Protein AF-A0A955KH99-F1 (afdb_monomer_lite)

Structure (mmCIF, N/CA/C/O backbone):
data_AF-A0A955KH99-F1
#
_entry.id   AF-A0A955KH99-F1
#
loop_
_atom_site.group_PDB
_atom_site.id
_atom_site.type_symbol
_atom_site.label_atom_id
_atom_site.label_alt_id
_atom_site.label_comp_id
_atom_site.label_asym_id
_atom_site.label_entity_id
_atom_site.label_seq_id
_atom_site.pdbx_PDB_ins_code
_atom_site.Cartn_x
_atom_site.Cartn_y
_atom_site.Cartn_z
_atom_site.occupancy
_atom_site.B_iso_or_equiv
_atom_site.auth_seq_id
_atom_site.auth_comp_id
_atom_site.auth_asym_id
_atom_site.auth_atom_id
_atom_site.pdbx_PDB_model_num
ATOM 1 N N . MET A 1 1 ? -14.956 -34.301 16.956 1.00 43.28 1 MET A N 1
ATOM 2 C CA . MET A 1 1 ? -14.054 -35.465 17.123 1.00 43.28 1 MET A CA 1
ATOM 3 C C . MET A 1 1 ? -13.227 -35.672 15.860 1.00 43.28 1 MET A C 1
ATOM 5 O O . MET A 1 1 ? -13.682 -36.393 14.989 1.00 43.28 1 MET A O 1
ATOM 9 N N . LYS A 1 2 ? -12.057 -35.031 15.747 1.00 36.38 2 LYS A N 1
ATOM 10 C CA . LYS A 1 2 ? -10.914 -35.444 14.906 1.00 36.38 2 LYS A CA 1
ATOM 11 C C . LYS A 1 2 ? -9.674 -34.714 15.443 1.00 36.38 2 LYS A C 1
ATOM 13 O O . LYS A 1 2 ? -9.394 -33.590 15.060 1.00 36.38 2 LYS A O 1
ATOM 18 N N . SER A 1 3 ? -9.003 -35.348 16.395 1.00 45.34 3 SER A N 1
ATOM 19 C CA . SER A 1 3 ? -7.666 -35.015 16.892 1.00 45.34 3 SER A CA 1
ATOM 20 C C . SER A 1 3 ? -6.993 -36.355 17.147 1.00 45.34 3 SER A C 1
ATOM 22 O O . SER A 1 3 ? -7.587 -37.143 17.878 1.00 45.34 3 SER A O 1
ATOM 24 N N . LEU A 1 4 ? -5.863 -36.633 16.480 1.00 42.53 4 LEU A N 1
ATOM 25 C CA . LEU A 1 4 ? -4.750 -37.442 17.018 1.00 42.53 4 LEU A CA 1
ATOM 26 C C . LEU A 1 4 ? -3.599 -37.721 16.028 1.00 42.53 4 LEU A C 1
ATOM 28 O O . LEU A 1 4 ? -2.675 -38.438 16.393 1.00 42.53 4 LEU A O 1
ATOM 32 N N . THR A 1 5 ? -3.602 -37.218 14.790 1.00 46.72 5 THR A N 1
ATOM 33 C CA . THR A 1 5 ? -2.607 -37.699 13.804 1.00 46.72 5 THR A CA 1
ATOM 34 C C . THR A 1 5 ? -1.297 -36.905 13.755 1.00 46.72 5 THR A C 1
ATOM 36 O O . THR A 1 5 ? -0.306 -37.418 13.248 1.00 46.72 5 THR A O 1
ATOM 39 N N . THR A 1 6 ? -1.229 -35.694 14.314 1.00 42.81 6 THR A N 1
ATOM 40 C CA . THR A 1 6 ? -0.023 -34.845 14.180 1.00 42.81 6 THR A CA 1
ATOM 41 C C . THR A 1 6 ? 0.983 -35.013 15.327 1.00 42.81 6 THR A C 1
ATOM 43 O O . THR A 1 6 ? 2.145 -34.654 15.180 1.00 42.81 6 THR A O 1
ATOM 46 N N . PHE A 1 7 ? 0.597 -35.633 16.447 1.00 38.59 7 PHE A N 1
ATOM 47 C CA . PHE A 1 7 ? 1.485 -35.779 17.613 1.00 38.59 7 PHE A CA 1
ATOM 48 C C . PHE A 1 7 ? 2.475 -36.957 17.509 1.00 38.59 7 PHE A C 1
ATOM 50 O O . PHE A 1 7 ? 3.424 -37.049 18.279 1.00 38.59 7 PHE A O 1
ATOM 57 N N . VAL A 1 8 ? 2.294 -37.850 16.530 1.00 43.28 8 VAL A N 1
ATOM 58 C CA . VAL A 1 8 ? 3.128 -39.057 16.376 1.00 43.28 8 VAL A CA 1
ATOM 59 C C . VAL A 1 8 ? 4.429 -38.778 15.607 1.00 43.28 8 VAL A C 1
ATOM 61 O O . VAL A 1 8 ? 5.397 -39.521 15.752 1.00 43.28 8 VAL A O 1
ATOM 64 N N . LEU A 1 9 ? 4.518 -37.679 14.847 1.00 36.53 9 LEU A N 1
ATOM 65 C CA . LEU A 1 9 ? 5.709 -37.407 14.032 1.00 36.53 9 LEU A CA 1
ATOM 66 C C . LEU A 1 9 ? 6.896 -36.828 14.822 1.00 36.53 9 LEU A C 1
ATOM 68 O O . LEU A 1 9 ? 8.029 -36.936 14.367 1.00 36.53 9 LEU A O 1
ATOM 72 N N . PHE A 1 10 ? 6.666 -36.267 16.015 1.00 38.38 10 PHE A N 1
ATOM 73 C CA . PHE A 1 10 ? 7.747 -35.717 16.847 1.00 38.38 10 PHE A CA 1
ATOM 74 C C . PHE A 1 10 ? 8.462 -36.780 17.696 1.00 38.38 10 PHE A C 1
ATOM 76 O O . PHE A 1 10 ? 9.614 -36.596 18.076 1.00 38.38 10 PHE A O 1
ATOM 83 N N . ILE A 1 11 ? 7.820 -37.927 17.940 1.00 43.06 11 ILE A N 1
ATOM 84 C CA . ILE A 1 11 ? 8.414 -39.034 18.708 1.00 43.06 11 ILE A CA 1
ATOM 85 C C . ILE A 1 11 ? 9.374 -39.863 17.836 1.00 43.06 11 ILE A C 1
ATOM 87 O O . ILE A 1 11 ? 10.322 -40.457 18.345 1.00 43.06 11 ILE A O 1
ATOM 91 N N . TYR A 1 12 ? 9.203 -39.856 16.510 1.00 37.28 12 TYR A N 1
ATOM 92 C CA . TYR A 1 12 ? 10.027 -40.678 15.618 1.00 37.28 12 TYR A CA 1
ATOM 93 C C . TYR A 1 12 ? 11.436 -40.119 15.360 1.00 37.28 12 TYR A C 1
ATOM 95 O O . TYR A 1 12 ? 12.324 -40.883 14.988 1.00 37.28 12 TYR A O 1
ATOM 103 N N . LEU A 1 13 ? 11.682 -38.824 15.597 1.00 36.56 13 LEU A N 1
ATOM 104 C CA . LEU A 1 13 ? 13.017 -38.235 15.414 1.00 36.56 13 LEU A CA 1
ATOM 105 C C . LEU A 1 13 ? 13.968 -38.450 16.605 1.00 36.56 13 LEU A C 1
ATOM 107 O O . LEU A 1 13 ? 15.163 -38.207 16.471 1.00 36.56 13 LEU A O 1
ATOM 111 N N . LEU A 1 14 ? 13.472 -38.947 17.744 1.00 40.53 14 LEU A N 1
ATOM 112 C CA . LEU A 1 14 ? 14.301 -39.289 18.910 1.00 40.53 14 LEU A CA 1
ATOM 113 C C . LEU A 1 14 ? 14.740 -40.764 18.931 1.00 40.53 14 LEU A C 1
ATOM 115 O O . LEU A 1 14 ? 15.568 -41.149 19.751 1.00 40.53 14 LEU A O 1
ATOM 119 N N . ALA A 1 15 ? 14.235 -41.595 18.015 1.00 44.25 15 ALA A N 1
ATOM 120 C CA . ALA A 1 15 ? 14.460 -43.043 18.024 1.00 44.25 15 ALA A CA 1
ATOM 121 C C . ALA A 1 15 ? 15.765 -43.509 17.339 1.00 44.25 15 ALA A C 1
ATOM 123 O O . ALA A 1 15 ? 15.954 -44.710 17.161 1.00 44.25 15 ALA A O 1
ATOM 124 N N . GLN A 1 16 ? 16.665 -42.599 16.947 1.00 44.38 16 GLN A N 1
ATOM 125 C CA . GLN A 1 16 ? 17.970 -42.958 16.360 1.00 44.38 16 GLN A CA 1
ATOM 126 C C . GLN A 1 16 ? 19.178 -42.417 17.133 1.00 44.38 16 GLN A C 1
ATOM 128 O O . GLN A 1 16 ? 20.279 -42.339 16.591 1.00 44.38 16 GLN A O 1
ATOM 133 N N . VAL A 1 17 ? 19.006 -42.081 18.412 1.00 48.72 17 VAL A N 1
ATOM 134 C CA . VAL A 1 17 ? 20.159 -41.865 19.291 1.00 48.72 17 VAL A CA 1
ATOM 135 C C . VAL A 1 17 ? 20.653 -43.248 19.738 1.00 48.72 17 VAL A C 1
ATOM 137 O O . VAL A 1 17 ? 19.866 -43.998 20.321 1.00 48.72 17 VAL A O 1
ATOM 140 N N . PRO A 1 18 ? 21.903 -43.647 19.435 1.00 48.06 18 PRO A N 1
ATOM 141 C CA . PRO A 1 18 ? 22.449 -44.897 19.953 1.00 48.06 18 PRO A CA 1
ATOM 142 C C . PRO A 1 18 ? 22.412 -44.875 21.489 1.00 48.06 18 PRO A C 1
ATOM 144 O O . PRO A 1 18 ? 22.498 -43.794 22.078 1.00 48.06 18 PRO A O 1
ATOM 147 N N . PRO A 1 19 ? 22.284 -46.036 22.154 1.00 45.69 19 PRO A N 1
ATOM 148 C CA . PRO A 1 19 ? 22.317 -46.091 23.608 1.00 45.69 19 PRO A CA 1
ATOM 149 C C . PRO A 1 19 ? 23.644 -45.498 24.088 1.00 45.69 19 PRO A C 1
ATOM 151 O O . PRO A 1 19 ? 24.715 -46.022 23.790 1.00 45.69 19 PRO A O 1
ATOM 154 N N . VAL A 1 20 ? 23.562 -44.370 24.788 1.00 49.41 20 VAL A N 1
ATOM 155 C CA . VAL A 1 20 ? 24.693 -43.803 25.516 1.00 49.41 20 VAL A CA 1
ATOM 156 C C . VAL A 1 20 ? 24.963 -44.764 26.669 1.00 49.41 20 VAL A C 1
ATOM 158 O O . VAL A 1 20 ? 24.079 -45.010 27.487 1.00 49.41 20 VAL A O 1
ATOM 161 N N . GLU A 1 21 ? 26.150 -45.369 26.698 1.00 49.09 21 GLU A N 1
ATOM 162 C CA . GLU A 1 21 ? 26.603 -46.113 27.871 1.00 49.09 21 GLU A CA 1
ATOM 163 C C . GLU A 1 21 ? 26.542 -45.182 29.086 1.00 49.09 21 GLU A C 1
ATOM 165 O O . GLU A 1 21 ? 27.065 -44.067 29.043 1.00 49.09 21 GLU A O 1
ATOM 170 N N . ALA A 1 22 ? 25.857 -45.627 30.140 1.00 46.53 22 ALA A N 1
ATOM 171 C CA . ALA A 1 22 ? 25.650 -44.865 31.362 1.00 46.53 22 ALA A CA 1
ATOM 172 C C . ALA A 1 22 ? 27.001 -44.508 32.003 1.00 46.53 22 ALA A C 1
ATOM 174 O O . ALA A 1 22 ? 27.614 -45.312 32.705 1.00 46.53 22 ALA A O 1
ATOM 175 N N . SER A 1 23 ? 27.481 -43.296 31.728 1.00 53.06 23 SER A N 1
ATOM 176 C CA . SER A 1 23 ? 28.515 -42.643 32.525 1.00 53.06 23 SER A CA 1
ATOM 177 C C . SER A 1 23 ? 27.845 -41.979 33.730 1.00 53.06 23 SER A C 1
ATOM 179 O O . SER A 1 23 ? 26.692 -41.571 33.626 1.00 53.06 23 SER A O 1
ATOM 181 N N . GLU A 1 24 ? 28.560 -41.848 34.850 1.00 52.44 24 GLU A N 1
ATOM 182 C CA . GLU A 1 24 ? 28.126 -41.289 36.149 1.00 52.44 24 GLU A CA 1
ATOM 183 C C . GLU A 1 24 ? 27.661 -39.804 36.128 1.00 52.44 24 GLU A C 1
ATOM 185 O O . GLU A 1 24 ? 27.867 -39.053 37.080 1.00 52.44 24 GLU A O 1
ATOM 190 N N . THR A 1 25 ? 27.019 -39.342 35.056 1.00 51.00 25 THR A N 1
ATOM 191 C CA . THR A 1 25 ? 26.439 -38.003 34.875 1.00 51.00 25 THR A CA 1
ATOM 192 C C . THR A 1 25 ? 24.905 -37.994 34.900 1.00 51.00 25 THR A C 1
ATOM 194 O O . THR A 1 25 ? 24.298 -36.921 34.839 1.00 51.00 25 THR A O 1
ATOM 197 N N . ASP A 1 26 ? 24.269 -39.154 35.102 1.00 49.06 26 ASP A N 1
ATOM 198 C CA . ASP A 1 26 ? 22.805 -39.334 35.128 1.00 49.06 26 ASP A CA 1
ATOM 199 C C . ASP A 1 26 ? 22.072 -38.505 36.205 1.00 49.06 26 ASP A C 1
ATOM 201 O O . ASP A 1 26 ? 20.867 -38.276 36.107 1.00 49.06 26 ASP A O 1
ATOM 205 N N . ASN A 1 27 ? 22.786 -37.971 37.202 1.00 52.50 27 ASN A N 1
ATOM 206 C CA . ASN A 1 27 ? 22.190 -37.172 38.280 1.00 52.50 27 ASN A CA 1
ATOM 207 C C . ASN A 1 27 ? 22.053 -35.664 37.978 1.00 52.50 27 ASN A C 1
ATOM 209 O O . ASN A 1 27 ? 21.467 -34.945 38.787 1.00 52.50 27 ASN A O 1
ATOM 213 N N . VAL A 1 28 ? 22.569 -35.159 36.848 1.00 52.00 28 VAL A N 1
ATOM 214 C CA . VAL A 1 28 ? 22.528 -33.712 36.515 1.00 52.00 28 VAL A CA 1
ATOM 215 C C . VAL A 1 28 ? 21.567 -33.390 35.365 1.00 52.00 28 VAL A C 1
ATOM 217 O O . VAL A 1 28 ? 21.031 -32.283 35.300 1.00 52.00 28 VAL A O 1
ATOM 220 N N . VAL A 1 29 ? 21.282 -34.356 34.488 1.00 54.25 29 VAL A N 1
ATOM 221 C CA . VAL A 1 29 ? 20.450 -34.135 33.291 1.00 54.25 29 VAL A CA 1
ATOM 222 C C . VAL A 1 29 ? 18.955 -34.076 33.632 1.00 54.25 29 VAL A C 1
ATOM 224 O O . VAL A 1 29 ? 18.226 -33.263 33.066 1.00 54.25 29 VAL A O 1
ATOM 227 N N . ILE A 1 30 ? 18.497 -34.874 34.603 1.00 58.56 30 ILE A N 1
ATOM 228 C CA . ILE A 1 30 ? 17.075 -34.943 34.981 1.00 58.56 30 ILE A CA 1
ATOM 229 C C . ILE A 1 30 ? 16.560 -33.614 35.573 1.00 58.56 30 ILE A C 1
ATOM 231 O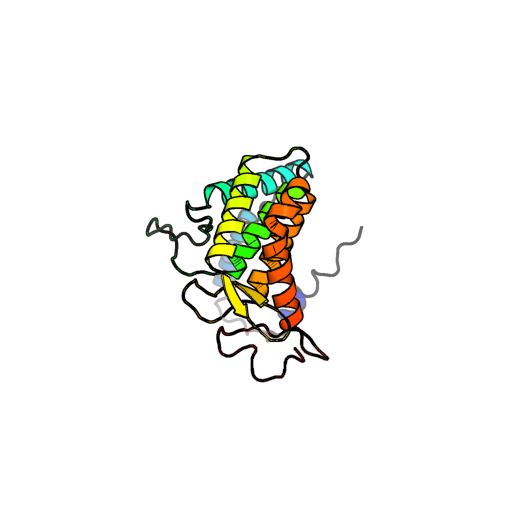 O . ILE A 1 30 ? 15.530 -33.136 35.102 1.00 58.56 30 ILE A O 1
ATOM 235 N N . PRO A 1 31 ? 17.257 -32.942 36.516 1.00 61.75 31 PRO A N 1
ATOM 236 C CA . PRO A 1 31 ? 16.788 -31.667 37.069 1.00 61.75 31 PRO A CA 1
ATOM 237 C C . PRO A 1 31 ? 16.689 -30.537 36.035 1.00 61.75 31 PRO A C 1
ATOM 239 O O . PRO A 1 31 ? 15.776 -29.718 36.106 1.00 61.75 31 PRO A O 1
ATOM 242 N N . GLN A 1 32 ? 17.610 -30.491 35.065 1.00 62.22 32 GLN A N 1
ATOM 243 C CA . GLN A 1 32 ? 17.598 -29.470 34.013 1.00 62.22 32 GLN A CA 1
ATOM 244 C C . GLN A 1 32 ? 16.449 -29.688 33.026 1.00 62.22 32 GLN A C 1
ATOM 246 O O . GLN A 1 32 ? 15.805 -28.723 32.621 1.00 62.22 32 GLN A O 1
ATOM 251 N N . LEU A 1 33 ? 16.151 -30.944 32.682 1.00 68.88 33 LEU A N 1
ATOM 252 C CA . LEU A 1 33 ? 15.011 -31.272 31.829 1.00 68.88 33 LEU A CA 1
ATOM 253 C C . LEU A 1 33 ? 13.685 -30.932 32.523 1.00 68.88 33 LEU A C 1
ATOM 255 O O . LEU A 1 33 ? 12.811 -30.337 31.900 1.00 68.88 33 LEU A O 1
ATOM 259 N N . THR A 1 34 ? 13.564 -31.234 33.820 1.00 75.94 34 THR A N 1
ATOM 260 C CA . THR A 1 34 ? 12.390 -30.867 34.627 1.00 75.94 34 THR A CA 1
ATOM 261 C C . THR A 1 34 ? 12.213 -29.353 34.702 1.00 75.94 34 THR A C 1
ATOM 263 O O . THR A 1 34 ? 11.114 -28.871 34.466 1.00 75.94 34 THR A O 1
ATOM 266 N N . ALA A 1 35 ? 13.287 -28.588 34.927 1.00 76.38 35 ALA A N 1
ATOM 267 C CA . ALA A 1 35 ? 13.222 -27.126 34.951 1.00 76.38 35 ALA A CA 1
ATOM 268 C C . ALA A 1 35 ? 12.816 -26.527 33.591 1.00 76.38 35 ALA A C 1
ATOM 270 O O . ALA A 1 35 ? 12.089 -25.539 33.547 1.00 76.38 35 ALA A O 1
ATOM 271 N N . VAL A 1 36 ? 13.253 -27.126 32.476 1.00 76.00 36 VAL A N 1
ATOM 272 C CA . VAL A 1 36 ? 12.833 -26.710 31.127 1.00 76.00 36 VAL A CA 1
ATOM 273 C C . VAL A 1 36 ? 11.362 -27.042 30.883 1.00 76.00 36 VAL A C 1
ATOM 275 O O . VAL A 1 36 ? 10.648 -26.214 30.328 1.00 76.00 36 VAL A O 1
ATOM 278 N N . VAL A 1 37 ? 10.885 -28.212 31.312 1.00 78.31 37 VAL A N 1
ATOM 279 C CA . VAL A 1 37 ? 9.468 -28.588 31.187 1.00 78.31 37 VAL A CA 1
ATOM 280 C C . VAL A 1 37 ? 8.586 -27.694 32.057 1.00 78.31 37 VAL A C 1
ATOM 282 O O . VAL A 1 37 ? 7.627 -27.137 31.539 1.00 78.31 37 VAL A O 1
ATOM 285 N N . GLU A 1 38 ? 8.946 -27.459 33.320 1.00 78.12 38 GLU A N 1
ATOM 286 C CA . GLU A 1 38 ? 8.227 -26.533 34.207 1.00 78.12 38 GLU A CA 1
ATOM 287 C C . GLU A 1 38 ? 8.222 -25.107 33.643 1.00 78.12 38 GLU A C 1
ATOM 289 O O . GLU A 1 38 ? 7.189 -24.442 33.649 1.00 78.12 38 GLU A O 1
ATOM 294 N N . TYR A 1 39 ? 9.349 -24.643 33.092 1.00 76.44 39 TYR A N 1
ATOM 295 C CA . TYR A 1 39 ? 9.430 -23.348 32.421 1.00 76.44 39 TYR A CA 1
ATOM 296 C C . TYR A 1 39 ? 8.510 -23.280 31.195 1.00 76.44 39 TYR A C 1
ATOM 298 O O . TYR A 1 39 ? 7.800 -22.293 31.015 1.00 76.44 39 TYR A O 1
ATOM 306 N N . LEU A 1 40 ? 8.469 -24.330 30.370 1.00 72.38 40 LEU A N 1
ATOM 307 C CA . LEU A 1 40 ? 7.581 -24.407 29.209 1.00 72.38 40 LEU A CA 1
ATOM 308 C C . LEU A 1 40 ? 6.105 -24.476 29.622 1.00 72.38 40 LEU A C 1
ATOM 310 O O . LEU A 1 40 ? 5.283 -23.796 29.019 1.00 72.38 40 LEU A O 1
ATOM 314 N N . GLU A 1 41 ? 5.761 -25.224 30.666 1.00 72.25 41 GLU A N 1
ATOM 315 C CA . GLU A 1 41 ? 4.398 -25.300 31.206 1.00 72.25 41 GLU A CA 1
ATOM 316 C C . GLU A 1 41 ? 3.947 -23.984 31.855 1.00 72.25 41 GLU A C 1
ATOM 318 O O . GLU A 1 41 ? 2.765 -23.651 31.805 1.00 72.25 41 GLU A O 1
ATOM 323 N N . HIS A 1 42 ? 4.876 -23.203 32.416 1.00 71.06 42 HIS A N 1
ATOM 324 C CA . HIS A 1 42 ? 4.596 -21.870 32.957 1.00 71.06 42 HIS A CA 1
ATOM 325 C C . HIS A 1 42 ? 4.496 -20.792 31.865 1.00 71.06 42 HIS A C 1
ATOM 327 O O . HIS A 1 42 ? 3.766 -19.814 32.024 1.00 71.06 42 HIS A O 1
ATOM 333 N N . MET A 1 43 ? 5.219 -20.965 30.752 1.00 69.06 43 MET A N 1
ATOM 334 C CA . MET A 1 43 ? 5.208 -20.057 29.596 1.00 69.06 43 MET A CA 1
ATOM 335 C C . MET A 1 43 ? 4.053 -20.337 28.628 1.00 69.06 43 MET A C 1
ATOM 337 O O . MET A 1 43 ? 3.648 -19.443 27.884 1.00 69.06 43 MET A O 1
ATOM 341 N N . LEU A 1 44 ? 3.515 -21.558 28.620 1.00 60.41 44 LEU A N 1
ATOM 342 C CA . LEU A 1 44 ? 2.335 -21.908 27.842 1.00 60.41 44 LEU A CA 1
ATOM 343 C C . LEU A 1 44 ? 1.084 -21.553 28.656 1.00 60.41 44 LEU A C 1
ATOM 345 O O . LEU A 1 44 ? 0.816 -22.196 29.669 1.00 60.41 44 LEU A O 1
ATOM 349 N N . PRO A 1 45 ? 0.286 -20.550 28.248 1.00 59.53 45 PRO A N 1
ATOM 350 C CA . PRO A 1 45 ? -0.919 -20.196 28.983 1.00 59.53 45 PRO A CA 1
ATOM 351 C C . PRO A 1 45 ? -1.869 -21.402 29.037 1.00 59.53 45 PRO A C 1
ATOM 353 O O . PRO A 1 45 ? -2.436 -21.817 28.029 1.00 59.53 45 PRO A O 1
ATOM 356 N N . THR A 1 46 ? -2.053 -21.962 30.234 1.00 60.34 46 THR A N 1
ATOM 357 C CA . THR A 1 46 ? -2.916 -23.127 30.500 1.00 60.34 46 THR A CA 1
ATOM 358 C C . THR A 1 46 ? -4.402 -22.777 30.540 1.00 60.34 46 THR A C 1
ATOM 360 O O . THR A 1 46 ? -5.252 -23.667 30.586 1.00 60.34 46 THR A O 1
ATOM 363 N N . SER A 1 47 ? -4.761 -21.491 30.470 1.00 58.38 47 SER A N 1
ATOM 364 C CA . SER A 1 47 ? -6.155 -21.098 30.301 1.00 58.38 47 SER A CA 1
ATOM 365 C C . SER A 1 47 ? -6.541 -21.206 28.827 1.00 58.38 47 SER A C 1
ATOM 367 O O . SER A 1 47 ? -6.292 -20.287 28.042 1.00 58.38 47 SER A O 1
ATOM 369 N N . SER A 1 48 ? -7.216 -22.292 28.455 1.00 61.81 48 SER A N 1
ATOM 370 C CA . SER A 1 48 ? -7.976 -22.386 27.206 1.00 61.81 48 SER A CA 1
ATOM 371 C C . SER A 1 48 ? -9.220 -21.488 27.272 1.00 61.81 48 SER A C 1
ATOM 373 O O . SER A 1 48 ? -10.354 -21.953 27.147 1.00 61.81 48 SER A O 1
ATOM 375 N N . ASN A 1 49 ? -9.032 -20.194 27.527 1.00 69.19 49 ASN A N 1
ATOM 376 C CA . ASN A 1 49 ? -10.100 -19.228 27.361 1.00 69.19 49 ASN A CA 1
ATOM 377 C C . ASN A 1 49 ? -10.472 -19.257 25.882 1.00 69.19 49 ASN A C 1
ATOM 379 O O . ASN A 1 49 ? -9.700 -18.797 25.044 1.00 69.19 49 ASN A O 1
ATOM 383 N N . GLU A 1 50 ? -11.631 -19.833 25.575 1.00 79.88 50 GLU A N 1
ATOM 384 C CA . GLU A 1 50 ? -12.114 -19.971 24.209 1.00 79.88 50 GLU A CA 1
ATOM 385 C C . GLU A 1 50 ? -12.060 -18.601 23.507 1.00 79.88 50 GLU A C 1
ATOM 387 O O . GLU A 1 50 ? -12.511 -17.572 24.041 1.00 79.88 50 GLU A O 1
ATOM 392 N N . LEU A 1 51 ? -11.412 -18.576 22.340 1.00 85.88 51 LEU A N 1
ATOM 393 C CA . LEU A 1 51 ? -11.338 -17.405 21.474 1.00 85.88 51 LEU A CA 1
ATOM 394 C C . LEU A 1 51 ? -12.712 -17.219 20.834 1.00 85.88 51 LEU A C 1
ATOM 396 O O . LEU A 1 51 ? -13.056 -17.878 19.857 1.00 85.88 51 LEU A O 1
ATOM 400 N N . THR A 1 52 ? -13.517 -16.333 21.414 1.00 91.75 52 THR A N 1
ATOM 401 C CA . THR A 1 52 ? -14.808 -15.961 20.836 1.00 91.75 52 THR A CA 1
ATOM 402 C C . THR A 1 52 ? -14.606 -15.080 19.605 1.00 91.75 52 THR A C 1
ATOM 404 O O . THR A 1 52 ? -13.587 -14.399 19.463 1.00 91.75 52 THR A O 1
ATOM 407 N N . ALA A 1 53 ? -15.610 -15.034 18.728 1.00 89.44 53 ALA A N 1
ATOM 408 C CA . ALA A 1 53 ? -15.581 -14.162 17.557 1.00 89.44 53 ALA A CA 1
ATOM 409 C C . ALA A 1 53 ? -15.408 -12.674 17.930 1.00 89.44 53 ALA A C 1
ATOM 411 O O . ALA A 1 53 ? -14.715 -11.948 17.223 1.00 89.44 53 ALA A O 1
ATOM 412 N N . ASP A 1 54 ? -15.981 -12.228 19.054 1.00 89.50 54 ASP A N 1
ATOM 413 C CA . ASP A 1 54 ? -15.799 -10.857 19.555 1.00 89.50 54 ASP A CA 1
ATOM 414 C C . ASP A 1 54 ? -14.358 -10.586 19.988 1.00 89.50 54 ASP A C 1
ATOM 416 O O . ASP A 1 54 ? -13.802 -9.546 19.649 1.00 89.50 54 ASP A O 1
ATOM 420 N N . LYS A 1 55 ? -13.718 -11.536 20.682 1.00 90.31 55 LYS A N 1
ATOM 421 C CA . LYS A 1 55 ? -12.305 -11.398 21.060 1.00 90.31 55 LYS A CA 1
ATOM 422 C C . LYS A 1 55 ? -11.408 -11.307 19.829 1.00 90.31 55 LYS A C 1
ATOM 424 O O . LYS A 1 55 ? -10.516 -10.470 19.805 1.00 90.31 55 LYS A O 1
ATOM 429 N N . LEU A 1 56 ? -11.663 -12.127 18.807 1.00 91.44 56 LEU A N 1
ATOM 430 C CA . LEU A 1 56 ? -10.916 -12.072 17.547 1.00 91.44 56 LEU A CA 1
ATOM 431 C C . LEU A 1 56 ? -11.100 -10.725 16.837 1.00 91.44 56 LEU A C 1
ATOM 433 O O . LEU A 1 56 ? -10.116 -10.134 16.406 1.00 91.44 56 LEU A O 1
ATOM 437 N N . ARG A 1 57 ? -12.332 -10.205 16.772 1.00 90.38 57 ARG A N 1
ATOM 438 C CA . ARG A 1 57 ? -12.600 -8.872 16.205 1.00 90.38 57 ARG A CA 1
ATOM 439 C C . ARG A 1 57 ? -11.875 -7.762 16.958 1.00 90.38 57 ARG A C 1
ATOM 441 O O . ARG A 1 57 ? -11.320 -6.876 16.314 1.00 90.38 57 ARG A O 1
ATOM 448 N N . ASN A 1 58 ? -11.854 -7.823 18.288 1.00 91.31 58 ASN A N 1
ATOM 449 C CA . ASN A 1 58 ? -11.140 -6.838 19.098 1.00 91.31 58 ASN A CA 1
ATOM 450 C C . ASN A 1 58 ? -9.632 -6.898 18.833 1.00 91.31 58 ASN A C 1
ATOM 452 O O . ASN A 1 58 ? -9.049 -5.866 18.548 1.00 91.31 58 ASN A O 1
ATOM 456 N N . ILE A 1 59 ? -9.029 -8.092 18.792 1.00 94.00 59 ILE A N 1
ATOM 457 C CA . ILE A 1 59 ? -7.599 -8.258 18.468 1.00 94.00 59 ILE A CA 1
ATOM 458 C C . ILE A 1 59 ? -7.264 -7.674 17.086 1.00 94.00 59 ILE A C 1
ATOM 460 O O . ILE A 1 59 ? -6.255 -6.991 16.929 1.00 94.00 59 ILE A O 1
ATOM 464 N N . VAL A 1 60 ? -8.108 -7.927 16.081 1.00 94.88 60 VAL A N 1
ATOM 465 C CA . VAL A 1 60 ? -7.928 -7.368 14.730 1.00 94.88 60 VAL A CA 1
ATOM 466 C C . VAL A 1 60 ? -8.058 -5.842 14.739 1.00 94.88 60 VAL A C 1
ATOM 468 O O . VAL A 1 60 ? -7.268 -5.161 14.091 1.00 94.88 60 VAL A O 1
ATOM 471 N N . THR A 1 61 ? -9.017 -5.303 15.496 1.00 94.25 61 THR A N 1
ATOM 472 C CA . THR A 1 61 ? -9.229 -3.851 15.627 1.00 94.25 61 THR A CA 1
ATOM 473 C C . THR A 1 61 ? -8.050 -3.184 16.334 1.00 94.25 61 THR A C 1
ATOM 475 O O . THR A 1 61 ? -7.529 -2.199 15.827 1.00 94.25 61 THR A O 1
ATOM 478 N N . ASP A 1 62 ? -7.558 -3.766 17.429 1.00 95.50 62 ASP A N 1
ATOM 479 C CA . ASP A 1 62 ? -6.383 -3.275 18.157 1.00 95.50 62 ASP A CA 1
ATOM 480 C C . ASP A 1 62 ? -5.138 -3.260 17.250 1.00 95.50 62 ASP A C 1
ATOM 482 O O . ASP A 1 62 ? -4.342 -2.319 17.274 1.00 95.50 62 ASP A O 1
ATOM 486 N N . GLY A 1 63 ? -4.984 -4.281 16.399 1.00 95.56 63 GLY A N 1
ATOM 487 C CA . GLY A 1 63 ? -3.928 -4.331 15.387 1.00 95.56 63 GLY A CA 1
ATOM 488 C C . GLY A 1 63 ? -4.061 -3.236 14.322 1.00 95.56 63 GLY A C 1
ATOM 489 O O . GLY A 1 63 ? -3.068 -2.600 13.968 1.00 95.56 63 GLY A O 1
ATOM 490 N N . ALA A 1 64 ? -5.276 -2.977 13.834 1.00 96.62 64 ALA A N 1
ATOM 491 C CA . ALA A 1 64 ? -5.537 -1.903 12.877 1.00 96.62 64 ALA A CA 1
ATOM 492 C C . ALA A 1 64 ? -5.305 -0.510 13.491 1.00 96.62 64 ALA A C 1
ATOM 494 O O . ALA A 1 64 ? -4.690 0.345 12.852 1.00 96.62 64 ALA A O 1
ATOM 495 N N . ASP A 1 65 ? -5.711 -0.297 14.744 1.00 96.88 65 ASP A N 1
ATOM 496 C CA . ASP A 1 65 ? -5.448 0.939 15.488 1.00 96.88 65 ASP A CA 1
ATOM 497 C C . ASP A 1 65 ? -3.944 1.174 15.678 1.00 96.88 65 ASP A C 1
ATOM 499 O O . ASP A 1 65 ? -3.464 2.302 15.531 1.00 96.88 65 ASP A O 1
ATOM 503 N N . TRP A 1 66 ? -3.176 0.110 15.929 1.00 95.38 66 TRP A N 1
ATOM 504 C CA . TRP A 1 66 ? -1.720 0.200 15.966 1.00 95.38 66 TRP A CA 1
ATOM 505 C C . TRP A 1 66 ? -1.130 0.586 14.602 1.00 95.38 66 TRP A C 1
ATOM 507 O O . TRP A 1 66 ? -0.291 1.483 14.547 1.00 95.38 66 TRP A O 1
ATOM 517 N N . ILE A 1 67 ? -1.596 -0.019 13.499 1.00 95.81 67 ILE A N 1
ATOM 518 C CA . ILE A 1 67 ? -1.153 0.335 12.135 1.00 95.81 67 ILE A CA 1
ATOM 519 C C . ILE A 1 67 ? -1.394 1.823 11.851 1.00 95.81 67 ILE A C 1
ATOM 521 O O . ILE A 1 67 ? -0.517 2.502 11.315 1.00 95.81 67 ILE A O 1
ATOM 525 N N . VAL A 1 68 ? -2.566 2.339 12.227 1.00 97.69 68 VAL A N 1
ATOM 526 C CA . VAL A 1 68 ? -2.908 3.761 12.083 1.00 97.69 68 VAL A CA 1
ATOM 527 C C . VAL A 1 68 ? -1.936 4.640 12.863 1.00 97.69 68 VAL A C 1
ATOM 529 O O . VAL A 1 68 ? -1.439 5.626 12.322 1.00 97.69 68 VAL A O 1
ATOM 532 N N . ALA A 1 69 ? -1.646 4.284 14.116 1.00 95.56 69 ALA A N 1
ATOM 533 C CA . ALA A 1 69 ? -0.724 5.034 14.964 1.00 95.56 69 ALA A CA 1
ATOM 534 C C . ALA A 1 69 ? 0.738 4.953 14.486 1.00 95.56 69 ALA A C 1
ATOM 536 O O . ALA A 1 69 ? 1.519 5.865 14.750 1.00 95.56 69 ALA A O 1
ATOM 537 N N . ALA A 1 70 ? 1.102 3.880 13.782 1.00 93.44 70 ALA A N 1
ATOM 538 C CA . ALA A 1 70 ? 2.436 3.660 13.235 1.00 93.44 70 ALA A CA 1
ATOM 539 C C . ALA A 1 70 ? 2.669 4.352 11.877 1.00 93.44 70 ALA A C 1
ATOM 541 O O . ALA A 1 70 ? 3.786 4.301 11.358 1.00 93.44 70 ALA A O 1
ATOM 542 N N . GLN A 1 71 ? 1.654 4.984 11.274 1.00 96.25 71 GLN A N 1
ATOM 543 C CA . GLN A 1 71 ? 1.814 5.675 9.995 1.00 96.25 71 GLN A CA 1
ATOM 544 C C . GLN A 1 71 ? 2.406 7.081 10.169 1.00 96.25 71 GLN A C 1
ATOM 546 O O . GLN A 1 71 ? 1.878 7.930 10.885 1.00 96.25 71 GLN A O 1
ATOM 551 N N . GLU A 1 72 ? 3.477 7.360 9.436 1.00 94.19 72 GLU A N 1
ATOM 552 C CA . GLU A 1 72 ? 4.145 8.657 9.391 1.00 94.19 72 GLU A CA 1
ATOM 553 C C . GLU A 1 72 ? 3.385 9.695 8.549 1.00 94.19 72 GLU A C 1
ATOM 555 O O . GLU A 1 72 ? 2.431 9.395 7.823 1.00 94.19 72 GLU A O 1
ATOM 560 N N . GLU A 1 73 ? 3.850 10.950 8.575 1.00 95.00 73 GLU A N 1
ATOM 561 C CA . GLU A 1 73 ? 3.282 12.021 7.747 1.00 95.00 73 GLU A CA 1
ATOM 562 C C . GLU A 1 73 ? 3.416 11.811 6.236 1.00 95.00 73 GLU A C 1
ATOM 564 O O . GLU A 1 73 ? 2.585 12.284 5.464 1.00 95.00 73 GLU A O 1
ATOM 569 N N . SER A 1 74 ? 4.399 11.025 5.810 1.00 93.75 74 SER A N 1
ATOM 570 C CA . SER A 1 74 ? 4.603 10.647 4.411 1.00 93.75 74 SER A CA 1
ATOM 571 C C . SER A 1 74 ? 3.599 9.606 3.897 1.00 93.75 74 SER A C 1
ATOM 573 O O . SER A 1 74 ? 3.468 9.458 2.686 1.00 93.75 74 SER A O 1
ATOM 575 N N . GLY A 1 75 ? 2.911 8.882 4.792 1.00 95.94 75 GLY A N 1
ATOM 576 C CA . GLY A 1 75 ? 2.110 7.693 4.467 1.00 95.94 75 GLY A CA 1
ATOM 577 C C . GLY A 1 75 ? 2.866 6.367 4.588 1.00 95.94 75 GLY A C 1
ATOM 578 O O . GLY A 1 75 ? 2.242 5.311 4.491 1.00 95.94 75 GLY A O 1
ATOM 579 N N . HIS A 1 76 ? 4.173 6.425 4.859 1.00 93.81 76 HIS A N 1
ATOM 580 C CA . HIS A 1 76 ? 5.012 5.289 5.241 1.00 93.81 76 HIS A CA 1
ATOM 581 C C . HIS A 1 76 ? 4.590 4.716 6.603 1.00 93.81 76 HIS A C 1
ATOM 583 O O . HIS A 1 76 ? 4.232 5.474 7.505 1.00 93.81 76 HIS A O 1
ATOM 589 N N . PHE A 1 77 ? 4.653 3.394 6.779 1.00 93.81 77 PHE A N 1
ATOM 590 C CA . PHE A 1 77 ? 4.413 2.739 8.067 1.00 93.81 77 PHE A CA 1
ATOM 591 C C . PHE A 1 77 ? 5.728 2.425 8.790 1.00 93.81 77 PHE A C 1
ATOM 593 O O . PHE A 1 77 ? 6.577 1.704 8.265 1.00 93.81 77 PHE A O 1
ATOM 600 N N . GLY A 1 78 ? 5.887 2.886 10.027 1.00 89.25 78 GLY A N 1
ATOM 601 C CA . GLY A 1 78 ? 7.010 2.499 10.880 1.00 89.25 78 GLY A CA 1
ATOM 602 C C . GLY A 1 78 ? 6.834 1.069 11.395 1.00 89.25 78 GLY A C 1
ATOM 603 O O . GLY A 1 78 ? 6.057 0.839 12.316 1.00 89.25 78 GLY A O 1
ATOM 604 N N . TYR A 1 79 ? 7.536 0.093 10.811 1.00 77.94 79 TYR A N 1
ATOM 605 C CA . TYR A 1 79 ? 7.354 -1.326 11.169 1.00 77.94 79 TYR A CA 1
ATOM 606 C C . TYR A 1 79 ?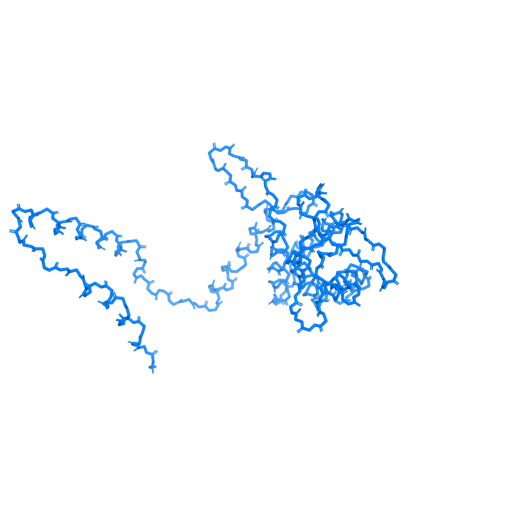 8.510 -1.931 11.976 1.00 77.94 79 TYR A C 1
ATOM 608 O O . TYR A 1 79 ? 8.311 -2.927 12.668 1.00 77.94 79 TYR A O 1
ATOM 616 N N . GLU A 1 80 ? 9.718 -1.374 11.894 1.00 82.44 80 GLU A N 1
ATOM 617 C CA . GLU A 1 80 ? 10.876 -1.857 12.649 1.00 82.44 80 GLU A CA 1
ATOM 618 C C . GLU A 1 80 ? 11.302 -0.786 13.646 1.00 82.44 80 GLU A C 1
ATOM 620 O O . GLU A 1 80 ? 11.799 0.266 13.259 1.00 82.44 80 GLU A O 1
ATOM 625 N N . TYR A 1 81 ? 11.072 -1.057 14.929 1.00 82.19 81 TYR A N 1
ATOM 626 C CA . TYR A 1 81 ? 11.425 -0.175 16.035 1.00 82.19 81 TYR A CA 1
ATOM 627 C C . TYR A 1 81 ? 12.626 -0.747 16.788 1.00 82.19 81 TYR A C 1
ATOM 629 O O . TYR A 1 81 ? 12.608 -1.906 17.206 1.00 82.19 81 TYR A O 1
ATOM 637 N N . HIS A 1 82 ? 13.654 0.071 16.992 1.00 84.62 82 HIS A N 1
ATOM 638 C CA . HIS A 1 82 ? 14.829 -0.243 17.793 1.00 84.62 82 HIS A CA 1
ATOM 639 C C . HIS A 1 82 ? 14.624 0.301 19.217 1.00 84.62 82 HIS A C 1
ATOM 641 O O . HIS A 1 82 ? 14.914 1.469 19.484 1.00 84.62 82 HIS A O 1
ATOM 647 N N . PRO A 1 83 ? 14.146 -0.515 20.178 1.00 83.69 83 PRO A N 1
ATOM 648 C CA . PRO A 1 83 ? 13.733 -0.020 21.492 1.00 83.69 83 PRO A CA 1
ATOM 649 C C . PRO A 1 83 ? 14.882 0.549 22.326 1.00 83.69 83 PRO A C 1
ATOM 651 O O . PRO A 1 83 ? 14.655 1.434 23.145 1.00 83.69 83 PRO A O 1
ATOM 654 N N . PHE A 1 84 ? 16.108 0.064 22.117 1.00 89.75 84 PHE A N 1
ATOM 655 C CA . PHE A 1 84 ? 17.292 0.577 22.808 1.00 89.75 84 PHE A CA 1
ATOM 656 C C . PHE A 1 84 ? 17.726 1.956 22.300 1.00 89.75 84 PHE A C 1
ATOM 658 O O . PHE A 1 84 ? 18.361 2.703 23.039 1.00 89.75 84 PHE A O 1
ATOM 665 N N . GLU A 1 85 ? 17.378 2.289 21.059 1.00 88.44 85 GLU A N 1
ATOM 666 C CA . GLU A 1 85 ? 17.735 3.554 20.413 1.00 88.44 85 GLU A CA 1
ATOM 667 C C . GLU A 1 85 ? 16.568 4.549 20.410 1.00 88.44 85 GLU A C 1
ATOM 669 O O . GLU A 1 85 ? 16.779 5.750 20.267 1.00 88.44 85 GLU A O 1
ATOM 674 N N . GLY A 1 86 ? 15.335 4.068 20.600 1.00 84.00 86 GLY A N 1
ATOM 675 C CA . GLY A 1 86 ? 14.130 4.889 20.512 1.00 84.00 86 GLY A CA 1
ATOM 676 C C . GLY A 1 86 ? 13.827 5.352 19.086 1.00 84.00 86 GLY A C 1
ATOM 677 O O . GLY A 1 86 ? 13.171 6.375 18.900 1.00 84.00 86 GLY A O 1
ATOM 678 N N . THR A 1 87 ? 14.329 4.633 18.082 1.00 83.00 87 THR A N 1
ATOM 679 C CA . THR A 1 87 ? 14.269 5.003 16.662 1.00 83.00 87 THR A CA 1
ATOM 680 C C . THR A 1 87 ? 13.594 3.909 15.844 1.00 83.00 87 THR A C 1
ATOM 682 O O . THR A 1 87 ? 13.584 2.741 16.228 1.00 83.00 87 THR A O 1
ATOM 685 N N . TYR A 1 88 ? 13.020 4.284 14.703 1.00 80.69 88 TYR A N 1
ATOM 686 C CA . TYR A 1 88 ? 12.610 3.319 13.687 1.00 80.69 88 TYR A CA 1
ATOM 687 C C . TYR A 1 88 ? 13.750 3.090 12.692 1.00 80.69 88 TYR A C 1
ATOM 689 O O . TYR A 1 88 ? 14.528 4.004 12.406 1.00 80.69 88 TYR A O 1
ATOM 697 N N . SER A 1 89 ? 13.844 1.867 12.179 1.00 79.06 89 SER A N 1
ATOM 698 C CA . SER A 1 89 ? 14.772 1.503 11.113 1.00 79.06 89 SER A CA 1
ATOM 699 C C . SER A 1 89 ? 14.499 2.315 9.853 1.00 79.06 89 SER A C 1
ATOM 701 O O . SER A 1 89 ? 13.355 2.638 9.532 1.00 79.06 89 SER A O 1
ATOM 703 N N . SER A 1 90 ? 15.572 2.596 9.118 1.00 73.19 90 SER A N 1
ATOM 704 C CA . SER A 1 90 ? 15.500 3.171 7.770 1.00 73.19 90 SER A CA 1
ATOM 705 C C . SER A 1 90 ? 15.505 2.105 6.671 1.00 73.19 90 SER A C 1
ATOM 707 O O . SER A 1 90 ? 15.487 2.456 5.492 1.00 73.19 90 SER A O 1
ATOM 709 N N . ASP A 1 91 ? 15.564 0.815 7.030 1.00 73.38 91 ASP A N 1
ATOM 710 C CA . ASP A 1 91 ? 15.454 -0.254 6.043 1.00 73.38 91 ASP A CA 1
ATOM 711 C C . ASP A 1 91 ? 14.015 -0.347 5.525 1.00 73.38 91 ASP A C 1
ATOM 713 O O . ASP A 1 91 ? 13.039 -0.390 6.279 1.00 73.38 91 ASP A O 1
ATOM 717 N N . GLU A 1 92 ? 13.877 -0.378 4.207 1.00 73.62 92 GLU A N 1
ATOM 718 C CA . GLU A 1 92 ? 12.603 -0.211 3.519 1.00 73.62 92 GLU A CA 1
ATOM 719 C C . GLU A 1 92 ? 12.134 -1.546 2.929 1.00 73.62 92 GLU A C 1
ATOM 721 O O . GLU A 1 92 ? 12.324 -1.859 1.751 1.00 73.62 92 GLU A O 1
ATOM 726 N N . GLY A 1 93 ? 11.455 -2.347 3.749 1.00 87.81 93 GLY A N 1
ATOM 727 C CA . GLY A 1 93 ? 10.749 -3.544 3.310 1.00 87.81 93 GLY A CA 1
ATOM 728 C C . GLY A 1 93 ? 9.462 -3.190 2.567 1.00 87.81 93 GLY A C 1
ATOM 729 O O . GLY A 1 93 ? 8.379 -3.307 3.133 1.00 87.81 93 GLY A O 1
ATOM 730 N N . MET A 1 94 ? 9.551 -2.792 1.296 1.00 91.19 94 MET A N 1
ATOM 731 C CA . MET A 1 94 ? 8.388 -2.346 0.506 1.00 91.19 94 MET A CA 1
ATOM 732 C C . MET A 1 94 ? 7.256 -3.373 0.417 1.00 91.19 94 MET A C 1
ATOM 734 O O . MET A 1 94 ? 6.086 -3.011 0.327 1.00 91.19 94 MET A O 1
ATOM 738 N N . VAL A 1 95 ? 7.568 -4.670 0.456 1.00 93.25 95 VAL A N 1
ATOM 739 C CA . VAL A 1 95 ? 6.541 -5.725 0.503 1.00 93.25 95 VAL A CA 1
ATOM 740 C C . VAL A 1 95 ? 5.771 -5.672 1.823 1.00 93.25 95 VAL A C 1
ATOM 742 O O . VAL A 1 95 ? 4.561 -5.868 1.834 1.00 93.25 95 VAL A O 1
ATOM 745 N N . ARG A 1 96 ? 6.449 -5.351 2.933 1.00 93.12 96 ARG A N 1
ATOM 746 C CA . ARG A 1 96 ? 5.817 -5.179 4.249 1.00 93.12 96 ARG A CA 1
ATOM 747 C C . ARG A 1 96 ? 4.942 -3.933 4.262 1.00 93.12 96 ARG A C 1
ATOM 749 O O . ARG A 1 96 ? 3.802 -4.029 4.686 1.00 93.12 96 ARG A O 1
ATOM 756 N N . GLN A 1 97 ? 5.427 -2.817 3.710 1.00 94.69 97 GLN A N 1
ATOM 757 C CA . GLN A 1 97 ? 4.628 -1.596 3.538 1.00 94.69 97 GLN A CA 1
ATOM 758 C C . GLN A 1 97 ? 3.321 -1.885 2.790 1.00 94.69 97 GLN A C 1
ATOM 760 O O . GLN A 1 97 ? 2.235 -1.535 3.252 1.00 94.69 97 GLN A O 1
ATOM 765 N N . ALA A 1 98 ? 3.420 -2.550 1.635 1.00 96.94 98 ALA A N 1
ATOM 766 C CA . ALA A 1 98 ? 2.259 -2.877 0.813 1.00 96.94 98 ALA A CA 1
ATOM 767 C C . ALA A 1 98 ? 1.330 -3.885 1.509 1.00 96.94 98 ALA A C 1
ATOM 769 O O . ALA A 1 98 ? 0.110 -3.758 1.431 1.00 96.94 98 ALA A O 1
ATOM 770 N N . GLY A 1 99 ? 1.900 -4.845 2.242 1.00 97.19 99 GLY A N 1
ATOM 771 C CA . GLY A 1 99 ? 1.151 -5.775 3.084 1.00 97.19 99 GLY A CA 1
ATOM 772 C C . GLY A 1 99 ? 0.368 -5.077 4.197 1.00 97.19 99 GLY A C 1
ATOM 773 O O . GLY A 1 99 ? -0.767 -5.460 4.463 1.00 97.19 99 GLY A O 1
ATOM 774 N N . THR A 1 100 ? 0.921 -4.024 4.801 1.00 97.12 100 THR A N 1
ATOM 775 C CA . THR A 1 100 ? 0.229 -3.215 5.814 1.00 97.12 100 THR A CA 1
ATOM 776 C C . THR A 1 100 ? -0.958 -2.456 5.219 1.00 97.12 100 THR A C 1
ATOM 778 O O . THR A 1 100 ? -2.038 -2.462 5.810 1.00 97.12 100 THR A O 1
ATOM 781 N N . LEU A 1 101 ? -0.798 -1.861 4.028 1.00 98.44 101 LEU A N 1
ATOM 782 C CA . LEU A 1 101 ? -1.915 -1.258 3.287 1.00 98.44 101 LEU A CA 1
ATOM 783 C C . LEU A 1 101 ? -3.008 -2.294 2.995 1.00 98.44 101 LEU A C 1
ATOM 785 O O . LEU A 1 101 ? -4.182 -2.026 3.248 1.00 98.44 101 LEU A O 1
ATOM 789 N N . PHE A 1 102 ? -2.628 -3.471 2.491 1.00 98.62 102 PHE A N 1
ATOM 790 C CA . PHE A 1 102 ? -3.560 -4.568 2.234 1.00 98.62 102 PHE A CA 1
ATOM 791 C C . PHE A 1 102 ? -4.331 -4.963 3.500 1.00 98.62 102 PHE A C 1
ATOM 793 O O . PHE A 1 102 ? -5.559 -4.931 3.488 1.00 98.62 102 PHE A O 1
ATOM 800 N N . ALA A 1 103 ? -3.629 -5.247 4.600 1.00 97.94 103 ALA A N 1
ATOM 801 C CA . ALA A 1 103 ? -4.244 -5.678 5.852 1.00 97.94 103 ALA A CA 1
ATOM 802 C C . ALA A 1 103 ? -5.218 -4.628 6.409 1.00 97.94 103 ALA A C 1
ATOM 804 O O . ALA A 1 103 ? -6.334 -4.964 6.798 1.00 97.94 103 ALA A O 1
ATOM 805 N N . LEU A 1 104 ? -4.837 -3.345 6.409 1.00 98.31 104 LEU A N 1
ATOM 806 C CA . LEU A 1 104 ? -5.725 -2.280 6.879 1.00 98.31 104 LEU A CA 1
ATOM 807 C C . LEU A 1 104 ? -6.955 -2.119 5.973 1.00 98.31 104 LEU A C 1
ATOM 809 O O . LEU A 1 104 ? -8.056 -1.899 6.474 1.00 98.31 104 LEU A O 1
ATOM 813 N N . SER A 1 105 ? -6.780 -2.259 4.657 1.00 98.44 105 SER A N 1
ATOM 814 C CA . SER A 1 105 ? -7.883 -2.172 3.690 1.00 98.44 105 SER A CA 1
ATOM 815 C C . SER A 1 105 ? -8.833 -3.366 3.794 1.00 98.44 105 SER A C 1
ATOM 817 O O . SER A 1 105 ? -10.040 -3.187 3.681 1.00 98.44 105 SER A O 1
ATOM 819 N N . GLU A 1 106 ? -8.319 -4.568 4.076 1.00 97.62 106 GLU A N 1
ATOM 820 C CA . GLU A 1 106 ? -9.127 -5.758 4.379 1.00 97.62 106 GLU A CA 1
ATOM 821 C C . GLU A 1 106 ? -9.950 -5.555 5.658 1.00 97.62 106 GLU A C 1
ATOM 823 O O . GLU A 1 106 ? -11.159 -5.797 5.666 1.00 97.62 106 GLU A O 1
ATOM 828 N N . VAL A 1 107 ? -9.333 -5.034 6.727 1.00 97.00 107 VAL A N 1
ATOM 829 C CA . VAL A 1 107 ? -10.069 -4.690 7.952 1.00 97.00 107 VAL A CA 1
ATOM 830 C C . VAL A 1 107 ? -11.173 -3.688 7.642 1.00 97.00 107 VAL A C 1
ATOM 832 O O . VAL A 1 107 ? -12.316 -3.939 8.017 1.00 97.00 107 VAL A O 1
ATOM 835 N N . TYR A 1 108 ? -10.849 -2.596 6.942 1.00 97.81 108 TYR A N 1
ATOM 836 C CA . TYR A 1 108 ? -11.789 -1.544 6.550 1.00 97.81 108 TYR A CA 1
ATOM 837 C C . TYR A 1 108 ? -12.981 -2.097 5.757 1.00 97.81 108 TYR A C 1
ATOM 839 O O . TYR A 1 108 ? -14.137 -1.864 6.111 1.00 97.81 108 TYR A O 1
ATOM 847 N N . GLN A 1 109 ? -12.717 -2.915 4.738 1.00 97.00 109 GLN A N 1
ATOM 848 C CA . GLN A 1 109 ? -13.749 -3.539 3.910 1.00 97.00 109 GLN A CA 1
ATOM 849 C C . GLN A 1 109 ? -14.740 -4.382 4.727 1.00 97.00 109 GLN A C 1
ATOM 851 O O . GLN A 1 109 ? -15.932 -4.417 4.418 1.00 97.00 109 GLN A O 1
ATOM 856 N N . HIS A 1 110 ? -14.269 -5.039 5.787 1.00 94.19 110 HIS A N 1
ATOM 857 C CA . HIS A 1 110 ? -15.079 -5.935 6.609 1.00 94.19 110 HIS A CA 1
ATOM 858 C C . HIS A 1 110 ? -15.666 -5.290 7.877 1.00 94.19 110 HIS A C 1
ATOM 860 O O . HIS A 1 110 ? -16.334 -5.981 8.657 1.00 94.19 110 HIS A O 1
ATOM 866 N N . GLN A 1 111 ? -15.479 -3.983 8.105 1.00 88.44 111 GLN A N 1
ATOM 867 C CA . GLN A 1 111 ? -16.111 -3.309 9.242 1.00 88.44 111 GLN A CA 1
ATOM 868 C C . GLN A 1 111 ? -17.616 -3.134 9.014 1.00 88.44 111 GLN A C 1
ATOM 870 O O . GLN A 1 111 ? -18.074 -2.711 7.958 1.00 88.44 111 GLN A O 1
ATOM 875 N N . THR A 1 112 ? -18.416 -3.361 10.060 1.00 83.06 112 THR A N 1
ATOM 876 C CA . THR A 1 112 ? -19.862 -3.068 10.021 1.00 83.06 112 THR A CA 1
ATOM 877 C C . THR A 1 112 ? -20.157 -1.572 9.929 1.00 83.06 112 THR A C 1
ATOM 879 O O . THR A 1 112 ? -21.248 -1.172 9.530 1.00 83.06 112 THR A O 1
ATOM 882 N N . LYS A 1 113 ? -19.209 -0.739 10.363 1.00 87.81 113 LYS A N 1
ATOM 883 C CA . LYS A 1 113 ? -19.266 0.716 10.283 1.00 87.81 113 LYS A CA 1
ATOM 884 C C . LYS A 1 113 ? -17.889 1.223 9.892 1.00 87.81 113 LYS A C 1
ATOM 886 O O . LYS A 1 113 ? -16.932 0.966 10.618 1.00 87.81 113 LYS A O 1
ATOM 891 N N . GLN A 1 114 ? -17.832 1.980 8.804 1.00 89.38 114 GLN A N 1
ATOM 892 C CA . GLN A 1 114 ? -16.573 2.506 8.308 1.00 89.38 114 GLN A CA 1
ATOM 893 C C . GLN A 1 114 ? -15.946 3.515 9.270 1.00 89.38 114 GLN A C 1
ATOM 895 O O . GLN A 1 114 ? -16.612 4.438 9.759 1.00 89.38 114 GLN A O 1
ATOM 900 N N . ASN A 1 115 ? -14.658 3.314 9.559 1.00 94.75 115 ASN A N 1
ATOM 901 C CA . ASN A 1 115 ? -13.864 4.203 10.396 1.00 94.75 115 ASN A CA 1
ATOM 902 C C . ASN A 1 115 ? -13.150 5.253 9.520 1.00 94.75 115 ASN A C 1
ATOM 904 O O . ASN A 1 115 ? -12.200 4.910 8.815 1.00 94.75 115 ASN A O 1
ATOM 908 N N . PRO A 1 116 ? -13.525 6.545 9.583 1.00 97.00 116 PRO A N 1
ATOM 909 C CA . PRO A 1 116 ? -12.927 7.574 8.728 1.00 97.00 116 PRO A CA 1
ATOM 910 C C . PRO A 1 116 ? -11.421 7.760 8.962 1.00 97.00 116 PRO A C 1
ATOM 912 O O . PRO A 1 116 ? -10.711 8.219 8.067 1.00 97.00 116 PRO A O 1
ATOM 915 N N . THR A 1 117 ? -10.912 7.394 10.142 1.00 98.06 117 THR A N 1
ATOM 916 C CA . THR A 1 117 ? -9.472 7.410 10.415 1.00 98.06 117 THR A CA 1
ATOM 917 C C . THR A 1 117 ? -8.750 6.362 9.572 1.00 98.06 117 THR A C 1
ATOM 919 O O . THR A 1 117 ? -7.727 6.676 8.973 1.00 98.06 117 THR A O 1
ATOM 922 N N . TYR A 1 118 ? -9.309 5.153 9.457 1.00 98.38 118 TYR A N 1
ATOM 923 C CA . TYR A 1 118 ? -8.726 4.077 8.651 1.00 98.38 118 TYR A CA 1
ATOM 924 C C . TYR A 1 118 ? -8.741 4.452 7.174 1.00 98.38 118 TYR A C 1
ATOM 926 O O . TYR A 1 118 ? -7.709 4.341 6.520 1.00 98.38 118 TYR A O 1
ATOM 934 N N . ALA A 1 119 ? -9.862 4.993 6.684 1.00 98.44 119 ALA A N 1
ATOM 935 C CA . ALA A 1 119 ? -9.961 5.525 5.327 1.00 98.44 119 ALA A CA 1
ATOM 936 C C . ALA A 1 119 ? -8.834 6.526 5.045 1.00 98.44 119 ALA A C 1
ATOM 938 O O . ALA A 1 119 ? -8.076 6.359 4.096 1.00 98.44 119 ALA A O 1
ATOM 939 N N . LYS A 1 120 ? -8.649 7.527 5.916 1.00 98.56 120 LYS A N 1
ATOM 940 C CA . LYS A 1 120 ? -7.590 8.532 5.755 1.00 98.56 120 LYS A CA 1
ATOM 941 C C . LYS A 1 120 ? -6.185 7.914 5.748 1.00 98.56 120 LYS A C 1
ATOM 943 O O . LYS A 1 120 ? -5.351 8.332 4.948 1.00 98.56 120 LYS A O 1
ATOM 948 N N . THR A 1 121 ? -5.921 6.940 6.618 1.00 98.62 121 THR A N 1
ATOM 949 C CA . THR A 1 121 ? -4.642 6.212 6.672 1.00 98.62 121 THR A CA 1
ATOM 950 C C . THR A 1 121 ? -4.399 5.409 5.391 1.00 98.62 121 THR A C 1
ATOM 952 O O . THR A 1 121 ? -3.301 5.466 4.834 1.00 98.62 121 THR A O 1
ATOM 955 N N . ILE A 1 122 ? -5.426 4.726 4.875 1.00 98.81 122 ILE A N 1
ATOM 956 C CA . ILE A 1 122 ? -5.385 4.005 3.596 1.00 98.81 122 ILE A CA 1
ATOM 957 C C . ILE A 1 122 ? -5.094 4.980 2.455 1.00 98.81 122 ILE A C 1
ATOM 959 O O . ILE A 1 122 ? -4.115 4.795 1.737 1.00 98.81 122 ILE A O 1
ATOM 963 N N . GLU A 1 123 ? -5.869 6.062 2.325 1.00 98.75 123 GLU A N 1
ATOM 964 C CA . GLU A 1 123 ? -5.679 7.052 1.259 1.00 98.75 123 GLU A CA 1
ATOM 965 C C . GLU A 1 123 ? -4.251 7.625 1.261 1.00 98.75 123 GLU A C 1
ATOM 967 O O . GLU A 1 123 ? -3.643 7.783 0.203 1.00 98.75 123 GLU A O 1
ATOM 972 N N . LYS A 1 124 ? -3.690 7.886 2.448 1.00 98.62 124 LYS A N 1
ATOM 973 C CA . LYS A 1 124 ? -2.326 8.400 2.616 1.00 98.62 124 LYS A CA 1
ATOM 974 C C . LYS A 1 124 ? -1.257 7.379 2.216 1.00 98.62 124 LYS A C 1
ATOM 976 O O . LYS A 1 124 ? -0.273 7.755 1.582 1.00 98.62 124 LYS A O 1
ATOM 981 N N . ALA A 1 125 ? -1.461 6.096 2.521 1.00 98.38 125 ALA A N 1
ATOM 982 C CA . ALA A 1 125 ? -0.581 5.020 2.065 1.00 98.38 125 ALA A CA 1
ATOM 983 C C . ALA A 1 125 ? -0.646 4.835 0.539 1.00 98.38 125 ALA A C 1
ATOM 985 O O . ALA A 1 125 ? 0.388 4.643 -0.099 1.00 98.38 125 ALA A O 1
ATOM 986 N N . ILE A 1 126 ? -1.831 4.955 -0.072 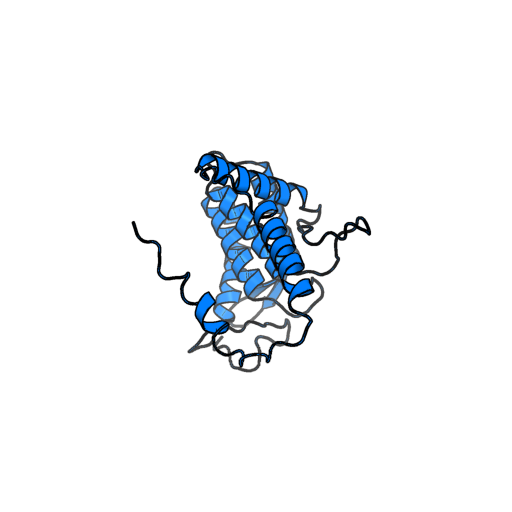1.00 98.69 126 ILE A N 1
ATOM 987 C CA . ILE A 1 126 ? -1.975 4.913 -1.536 1.00 98.69 126 ILE A CA 1
ATOM 988 C C . ILE A 1 126 ? -1.176 6.056 -2.174 1.00 98.69 126 ILE A C 1
ATOM 990 O O . ILE A 1 126 ? -0.372 5.811 -3.074 1.00 98.69 126 ILE A O 1
ATOM 994 N N . SER A 1 127 ? -1.319 7.282 -1.655 1.00 98.25 127 SER A N 1
ATOM 995 C CA . SER A 1 127 ? -0.530 8.433 -2.112 1.00 98.25 127 SER A CA 1
ATOM 996 C C . SER A 1 127 ? 0.977 8.240 -1.910 1.00 98.25 127 SER A C 1
ATOM 998 O O . SER A 1 127 ? 1.765 8.661 -2.754 1.00 98.25 127 SER A O 1
ATOM 1000 N N . TYR A 1 128 ? 1.407 7.586 -0.827 1.00 96.75 128 TYR A N 1
ATOM 1001 C CA . TYR A 1 128 ? 2.813 7.221 -0.643 1.00 96.75 128 TYR A CA 1
ATOM 1002 C C . TYR A 1 128 ? 3.308 6.314 -1.779 1.00 96.75 128 TYR A C 1
ATOM 1004 O O . TYR A 1 128 ? 4.300 6.650 -2.427 1.00 96.75 128 TYR A O 1
ATOM 1012 N N . PHE A 1 129 ? 2.598 5.218 -2.078 1.00 96.81 129 PHE A N 1
ATOM 1013 C CA . PHE A 1 129 ? 2.987 4.287 -3.145 1.00 96.81 129 PHE A CA 1
ATOM 1014 C C . PHE A 1 129 ? 2.973 4.911 -4.538 1.00 96.81 129 PHE A C 1
ATOM 1016 O O . PHE A 1 129 ? 3.863 4.627 -5.340 1.00 96.81 129 PHE A O 1
ATOM 1023 N N . GLU A 1 130 ? 2.006 5.782 -4.815 1.00 96.38 130 GLU A N 1
ATOM 1024 C CA . GLU A 1 130 ? 1.971 6.572 -6.044 1.00 96.38 130 GLU A CA 1
ATOM 1025 C C . GLU A 1 130 ? 3.247 7.416 -6.197 1.00 96.38 130 GLU A C 1
ATOM 1027 O O . GLU A 1 130 ? 3.923 7.352 -7.225 1.00 96.38 130 GLU A O 1
ATOM 1032 N N . ASN A 1 131 ? 3.636 8.138 -5.142 1.00 95.00 131 ASN A N 1
ATOM 1033 C CA . ASN A 1 131 ? 4.808 9.016 -5.152 1.00 95.00 131 ASN A CA 1
ATOM 1034 C C . ASN A 1 131 ? 6.135 8.262 -5.308 1.00 95.00 131 ASN A C 1
ATOM 1036 O O . ASN A 1 131 ? 7.068 8.765 -5.940 1.00 95.00 131 ASN A O 1
ATOM 1040 N N . ILE A 1 132 ? 6.249 7.065 -4.726 1.00 93.31 132 ILE A N 1
ATOM 1041 C CA . ILE A 1 132 ? 7.472 6.256 -4.815 1.00 93.31 132 ILE A CA 1
ATOM 1042 C C . ILE A 1 132 ? 7.483 5.308 -6.016 1.00 93.31 132 ILE A C 1
ATOM 1044 O O . ILE A 1 132 ? 8.460 4.579 -6.204 1.00 93.31 132 ILE A O 1
ATOM 1048 N N . SER A 1 133 ? 6.438 5.297 -6.839 1.00 95.19 133 SER A N 1
ATOM 1049 C CA . SER A 1 133 ? 6.406 4.448 -8.023 1.00 95.19 133 SER A CA 1
ATOM 1050 C C . SER A 1 133 ? 7.350 4.955 -9.110 1.00 95.19 133 SER A C 1
ATOM 1052 O O . SER A 1 133 ? 7.442 6.143 -9.416 1.00 95.19 133 SER A O 1
ATOM 1054 N N . GLY A 1 134 ? 8.084 4.025 -9.710 1.00 93.69 134 GLY A N 1
ATOM 1055 C CA . GLY A 1 134 ? 8.743 4.214 -10.990 1.00 93.69 134 GLY A CA 1
ATOM 1056 C C . GLY A 1 134 ? 7.725 4.141 -12.116 1.00 93.69 134 GLY A C 1
ATOM 1057 O O . GLY A 1 134 ? 6.859 3.270 -12.097 1.00 93.69 134 GLY A O 1
ATOM 1058 N N . LYS A 1 135 ? 7.845 5.029 -13.101 1.00 93.31 135 LYS A N 1
ATOM 1059 C CA . LYS A 1 135 ? 6.994 5.043 -14.294 1.00 93.31 135 LYS A CA 1
ATOM 1060 C C . LYS A 1 135 ? 7.805 4.538 -15.478 1.00 93.31 135 LYS A C 1
ATOM 1062 O O . LYS A 1 135 ? 8.960 4.932 -1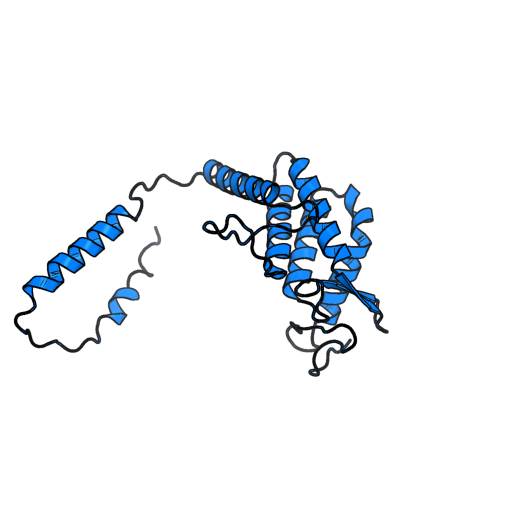5.639 1.00 93.31 135 LYS A O 1
ATOM 1067 N N . SER A 1 136 ? 7.216 3.655 -16.272 1.00 88.50 136 SER A N 1
ATOM 1068 C CA . SER A 1 136 ? 7.824 3.146 -17.493 1.00 88.50 136 SER A CA 1
ATOM 1069 C C . SER A 1 136 ? 6.846 3.286 -18.639 1.00 88.50 136 SER A C 1
ATOM 1071 O O . SER A 1 136 ? 5.702 2.863 -18.519 1.00 88.50 136 SER A O 1
ATOM 1073 N N . GLU A 1 137 ? 7.328 3.816 -19.754 1.00 82.69 137 GLU A N 1
ATOM 1074 C CA . GLU A 1 137 ? 6.604 3.858 -21.019 1.00 82.69 137 GLU A CA 1
ATOM 1075 C C . GLU A 1 137 ? 7.160 2.731 -21.895 1.00 82.69 137 GLU A C 1
ATOM 1077 O O . GLU A 1 137 ? 8.359 2.700 -22.184 1.00 82.69 137 GLU A O 1
ATOM 1082 N N . LYS A 1 138 ? 6.321 1.756 -22.252 1.00 71.62 138 LYS A N 1
ATOM 1083 C CA . LYS A 1 138 ? 6.649 0.705 -23.224 1.00 71.62 138 LYS A CA 1
ATOM 1084 C C . LYS A 1 138 ? 5.696 0.785 -24.415 1.00 71.62 138 LYS A C 1
ATOM 1086 O O . LYS A 1 138 ? 4.634 1.392 -24.312 1.00 71.62 138 LYS A O 1
ATOM 1091 N N . GLU A 1 139 ? 6.062 0.134 -25.521 1.00 62.44 139 GLU A N 1
ATOM 1092 C CA . GLU A 1 139 ? 5.192 0.019 -26.704 1.00 62.44 139 GLU A CA 1
ATOM 1093 C C . GLU A 1 139 ? 3.824 -0.605 -26.369 1.00 62.44 139 GLU A C 1
ATOM 1095 O O . GLU A 1 139 ? 2.815 -0.170 -26.919 1.00 62.44 139 GLU A O 1
ATOM 1100 N N . ASP A 1 140 ? 3.776 -1.531 -25.405 1.00 61.97 140 ASP A N 1
ATOM 1101 C CA . ASP A 1 140 ? 2.557 -2.252 -25.005 1.00 61.97 140 ASP A CA 1
ATOM 1102 C C . ASP A 1 140 ? 1.738 -1.562 -23.896 1.00 61.97 140 ASP A C 1
ATOM 1104 O O . ASP A 1 140 ? 0.748 -2.112 -23.411 1.00 61.97 140 ASP A O 1
ATOM 1108 N N . GLY A 1 141 ? 2.133 -0.351 -23.495 1.00 75.25 141 GLY A N 1
ATOM 1109 C CA . GLY A 1 141 ? 1.453 0.441 -22.474 1.00 75.25 141 GLY A CA 1
ATOM 1110 C C . GLY A 1 141 ? 2.398 0.966 -21.400 1.00 75.25 141 GLY A C 1
ATOM 1111 O O . GLY A 1 141 ? 3.455 0.396 -21.111 1.00 75.25 141 GLY A O 1
ATOM 1112 N N . ASP A 1 142 ? 2.015 2.085 -20.797 1.00 90.38 142 ASP A N 1
ATOM 1113 C CA . ASP A 1 142 ? 2.702 2.635 -19.642 1.00 90.38 142 ASP A CA 1
ATOM 1114 C C . ASP A 1 142 ? 2.225 1.956 -18.353 1.00 90.38 142 ASP A C 1
ATOM 1116 O O . ASP A 1 142 ? 1.040 1.690 -18.151 1.00 90.38 142 ASP A O 1
ATOM 1120 N N . PHE A 1 143 ? 3.161 1.675 -17.454 1.00 93.94 143 PHE A N 1
ATOM 1121 C CA . PHE A 1 143 ? 2.860 1.080 -16.157 1.00 93.94 143 PHE A CA 1
ATOM 1122 C C . PHE A 1 143 ? 3.691 1.710 -15.052 1.00 93.94 143 PHE A C 1
ATOM 1124 O O . PHE A 1 143 ? 4.742 2.323 -15.280 1.00 93.94 143 PHE A O 1
ATOM 1131 N N . TRP A 1 144 ? 3.208 1.536 -13.826 1.00 95.62 144 TRP A N 1
ATOM 1132 C CA . TRP A 1 144 ? 3.875 1.998 -12.619 1.00 95.62 144 TRP A CA 1
ATOM 1133 C C . TRP A 1 144 ? 4.333 0.795 -11.803 1.00 95.62 144 TRP A C 1
ATOM 1135 O O . TRP A 1 144 ? 3.645 -0.223 -11.737 1.00 95.62 144 TRP A O 1
ATOM 1145 N N . CYS A 1 145 ? 5.500 0.903 -11.179 1.00 94.12 145 CYS A N 1
ATOM 1146 C CA . CYS A 1 145 ? 6.030 -0.140 -10.315 1.00 94.12 145 CYS A CA 1
ATOM 1147 C C . CYS A 1 145 ? 6.629 0.445 -9.040 1.00 94.12 145 CYS A C 1
ATOM 1149 O O . CYS A 1 145 ? 7.343 1.444 -9.075 1.00 94.12 145 CYS A O 1
ATOM 1151 N N . ILE A 1 146 ? 6.362 -0.187 -7.899 1.00 94.81 146 ILE A N 1
ATOM 1152 C CA . ILE A 1 146 ? 6.869 0.279 -6.605 1.00 94.81 146 ILE A CA 1
ATOM 1153 C C . ILE A 1 146 ? 8.370 -0.017 -6.527 1.00 94.81 146 ILE A C 1
ATOM 1155 O O . ILE A 1 146 ? 8.788 -1.179 -6.585 1.00 94.81 146 ILE A O 1
ATOM 1159 N N . LYS A 1 147 ? 9.181 1.042 -6.403 1.00 92.75 147 LYS A N 1
ATOM 1160 C CA . LYS A 1 147 ? 10.642 0.953 -6.283 1.00 92.75 147 LYS A CA 1
ATOM 1161 C C . LYS A 1 147 ? 11.036 0.365 -4.934 1.00 92.75 147 LYS A C 1
ATOM 1163 O O . LYS A 1 147 ? 10.527 0.778 -3.899 1.00 92.75 147 LYS A O 1
ATOM 1168 N N . ASN A 1 148 ? 12.021 -0.523 -4.938 1.00 83.88 148 ASN A N 1
ATOM 1169 C CA . ASN A 1 148 ? 12.658 -1.019 -3.730 1.00 83.88 148 ASN A CA 1
ATOM 1170 C C . ASN A 1 148 ? 13.457 0.125 -3.077 1.00 83.88 148 ASN A C 1
ATOM 1172 O O . ASN A 1 148 ? 14.393 0.651 -3.678 1.00 83.88 148 ASN A O 1
ATOM 1176 N N . ASN A 1 149 ? 13.084 0.534 -1.869 1.00 75.62 149 ASN A N 1
ATOM 1177 C CA . ASN A 1 149 ? 13.733 1.609 -1.112 1.00 75.62 149 ASN A CA 1
ATOM 1178 C C . ASN A 1 149 ? 13.719 3.016 -1.772 1.00 75.62 149 ASN A C 1
ATOM 1180 O O . ASN A 1 149 ? 14.700 3.750 -1.674 1.00 75.62 149 ASN A O 1
ATOM 1184 N N . GLY A 1 150 ? 12.685 3.369 -2.559 1.00 68.69 150 GLY A N 1
ATOM 1185 C CA . GLY A 1 150 ? 12.421 4.714 -3.131 1.00 68.69 150 GLY A CA 1
ATOM 1186 C C . GLY A 1 150 ? 13.451 5.321 -4.116 1.00 68.69 150 GLY A C 1
ATOM 1187 O O . GLY A 1 150 ? 13.094 6.101 -5.003 1.00 68.69 150 GLY A O 1
ATOM 1188 N N . LYS A 1 151 ? 14.728 4.950 -4.007 1.00 70.69 151 LYS A N 1
ATOM 1189 C CA . LYS A 1 151 ? 15.911 5.437 -4.727 1.00 70.69 151 LYS A CA 1
ATOM 1190 C C . LYS A 1 151 ? 16.484 4.382 -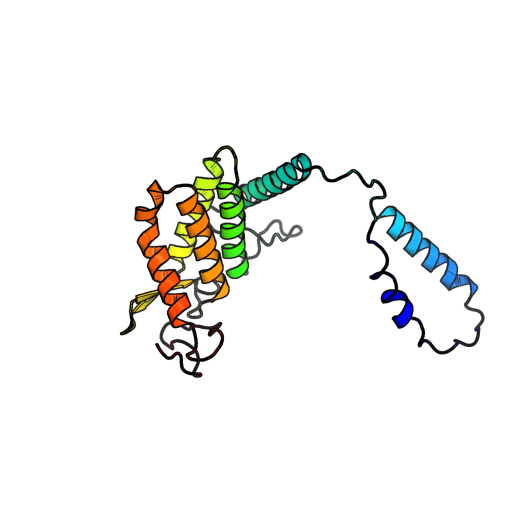5.674 1.00 70.69 151 LYS A C 1
ATOM 1192 O O . LYS A 1 151 ? 17.336 4.712 -6.493 1.00 70.69 151 LYS A O 1
ATOM 1197 N N . SER A 1 152 ? 16.052 3.123 -5.568 1.00 81.69 152 SER A N 1
ATOM 1198 C CA . SER A 1 152 ? 16.477 2.067 -6.488 1.00 81.69 152 SER A CA 1
ATOM 1199 C C . SER A 1 152 ? 15.768 2.179 -7.836 1.00 81.69 152 SER A C 1
ATOM 1201 O O . SER A 1 152 ? 14.610 2.583 -7.906 1.00 81.69 152 SER A O 1
ATOM 1203 N N . SER A 1 153 ? 16.439 1.749 -8.904 1.00 87.50 153 SER A N 1
ATOM 1204 C CA . SER A 1 153 ? 15.788 1.458 -10.186 1.00 87.50 153 SER A CA 1
ATOM 1205 C C . SER A 1 153 ? 15.018 0.136 -10.162 1.00 87.50 153 SER A C 1
ATOM 1207 O O . SER A 1 153 ? 14.222 -0.127 -11.061 1.00 87.50 153 SER A O 1
ATOM 1209 N N . ARG A 1 154 ? 15.239 -0.708 -9.149 1.00 89.94 154 ARG A N 1
ATOM 1210 C CA . ARG A 1 154 ? 14.599 -2.014 -9.031 1.00 89.94 154 ARG A CA 1
ATOM 1211 C C . ARG A 1 154 ? 13.199 -1.881 -8.452 1.00 89.94 154 ARG A C 1
ATOM 1213 O O . ARG A 1 154 ? 13.033 -1.287 -7.394 1.00 89.94 154 ARG A O 1
ATOM 1220 N N . CYS A 1 155 ? 12.232 -2.525 -9.086 1.00 91.88 155 CYS A N 1
ATOM 1221 C CA . CYS A 1 155 ? 10.863 -2.652 -8.607 1.00 91.88 155 CYS A CA 1
ATOM 1222 C C . CYS A 1 155 ? 10.579 -4.051 -8.045 1.00 91.88 155 CYS A C 1
ATOM 1224 O O . CYS A 1 155 ? 11.196 -5.042 -8.459 1.00 91.88 155 CYS A O 1
ATOM 1226 N N . ASP A 1 156 ? 9.644 -4.120 -7.095 1.00 88.06 156 ASP A N 1
ATOM 1227 C CA . ASP A 1 156 ? 9.215 -5.360 -6.440 1.00 88.06 156 ASP A CA 1
ATOM 1228 C C . ASP A 1 156 ? 7.806 -5.773 -6.898 1.00 88.06 156 ASP A C 1
ATOM 1230 O O . ASP A 1 156 ? 6.847 -5.005 -6.800 1.00 88.06 156 ASP A O 1
ATOM 1234 N N . LEU A 1 157 ? 7.681 -7.000 -7.419 1.00 93.12 157 LEU A N 1
ATOM 1235 C CA . LEU A 1 157 ? 6.403 -7.552 -7.876 1.00 93.12 157 LEU A CA 1
ATOM 1236 C C . LEU A 1 157 ? 5.394 -7.722 -6.733 1.00 93.12 157 LEU A C 1
ATOM 1238 O O . LEU A 1 157 ? 4.221 -7.388 -6.890 1.00 93.12 157 LEU A O 1
ATOM 1242 N N . GLY A 1 158 ? 5.852 -8.238 -5.591 1.00 94.88 158 GLY A N 1
ATOM 1243 C CA . GLY A 1 158 ? 5.003 -8.510 -4.436 1.00 94.88 158 GLY A CA 1
ATOM 1244 C C . GLY A 1 158 ? 4.443 -7.228 -3.834 1.00 94.88 158 GLY A C 1
ATOM 1245 O O . GLY A 1 158 ? 3.271 -7.190 -3.466 1.00 94.88 158 GLY A O 1
ATOM 1246 N N . SER A 1 159 ? 5.242 -6.158 -3.811 1.00 95.50 159 SER A N 1
ATOM 1247 C CA . SER A 1 159 ? 4.775 -4.837 -3.380 1.00 95.50 159 SER A CA 1
ATOM 1248 C C . SER A 1 159 ? 3.635 -4.316 -4.248 1.00 95.50 159 SER A C 1
ATOM 1250 O O . SER A 1 159 ? 2.620 -3.886 -3.708 1.00 95.50 159 SER A O 1
ATOM 1252 N N . VAL A 1 160 ? 3.771 -4.378 -5.578 1.00 96.94 160 VAL A N 1
ATOM 1253 C CA . VAL A 1 160 ? 2.716 -3.895 -6.487 1.00 96.94 160 VAL A CA 1
ATOM 1254 C C . VAL A 1 160 ? 1.451 -4.740 -6.358 1.00 96.94 160 VAL A C 1
ATOM 1256 O O . VAL A 1 160 ? 0.361 -4.184 -6.276 1.00 96.94 160 VAL A O 1
ATOM 1259 N N . ALA A 1 161 ? 1.587 -6.066 -6.269 1.00 97.75 161 ALA A N 1
ATOM 1260 C CA . ALA A 1 161 ? 0.444 -6.961 -6.110 1.00 97.75 161 ALA A CA 1
ATOM 1261 C C . ALA A 1 161 ? -0.340 -6.690 -4.815 1.00 97.75 161 ALA A C 1
ATOM 1263 O O . ALA A 1 161 ? -1.559 -6.540 -4.856 1.00 97.75 161 ALA A O 1
ATOM 1264 N N . LEU A 1 162 ? 0.349 -6.585 -3.674 1.00 98.31 162 LEU A N 1
ATOM 1265 C CA . LEU A 1 162 ? -0.301 -6.316 -2.388 1.00 98.31 162 LEU A CA 1
ATOM 1266 C C . LEU A 1 162 ? -0.922 -4.919 -2.340 1.00 98.31 162 LEU A C 1
ATOM 1268 O O . LEU A 1 162 ? -2.048 -4.773 -1.869 1.00 98.31 162 LEU A O 1
ATOM 1272 N N . ALA A 1 163 ? -0.229 -3.906 -2.866 1.00 98.44 163 ALA A N 1
ATOM 1273 C CA . ALA A 1 163 ? -0.771 -2.555 -2.925 1.00 98.44 163 ALA A CA 1
ATOM 1274 C C . ALA A 1 163 ? -2.028 -2.498 -3.803 1.00 98.44 163 ALA A C 1
ATOM 1276 O O . ALA A 1 163 ? -3.020 -1.905 -3.390 1.00 98.44 163 ALA A O 1
ATOM 1277 N N . LEU A 1 164 ? -2.018 -3.157 -4.969 1.00 98.75 164 LEU A N 1
ATOM 1278 C CA . LEU A 1 164 ? -3.181 -3.235 -5.854 1.00 98.75 164 LEU A CA 1
ATOM 1279 C C . LEU A 1 164 ? -4.381 -3.881 -5.155 1.00 98.75 164 LEU A C 1
ATOM 1281 O O . LEU A 1 164 ? -5.467 -3.313 -5.189 1.00 98.75 164 LEU A O 1
ATOM 1285 N N . ILE A 1 165 ? -4.194 -5.025 -4.488 1.00 98.62 165 ILE A N 1
ATOM 1286 C CA . ILE A 1 165 ? -5.290 -5.690 -3.764 1.00 98.62 165 ILE A CA 1
ATOM 1287 C C . ILE A 1 165 ? -5.803 -4.797 -2.626 1.00 98.62 165 ILE A C 1
ATOM 1289 O O . ILE A 1 165 ? -7.009 -4.665 -2.458 1.00 98.62 165 ILE A O 1
ATOM 1293 N N . GLY A 1 166 ? -4.917 -4.124 -1.884 1.00 98.75 166 GLY A N 1
ATOM 1294 C CA . GLY A 1 166 ? -5.329 -3.163 -0.857 1.00 98.75 166 GLY A CA 1
ATOM 1295 C C . GLY A 1 166 ? -6.171 -2.011 -1.419 1.00 98.75 166 GLY A C 1
ATOM 1296 O O . GLY A 1 166 ? -7.224 -1.693 -0.871 1.00 98.75 166 GLY A O 1
ATOM 1297 N N . ILE A 1 167 ? -5.754 -1.430 -2.549 1.00 98.81 167 ILE A N 1
ATOM 1298 C CA . ILE A 1 167 ? -6.506 -0.370 -3.238 1.00 98.81 167 ILE A CA 1
ATOM 1299 C C . ILE A 1 167 ? -7.873 -0.884 -3.706 1.00 98.81 167 ILE A C 1
ATOM 1301 O O . ILE A 1 167 ? -8.872 -0.193 -3.521 1.00 98.81 167 ILE A O 1
ATOM 1305 N N . LEU A 1 168 ? -7.933 -2.091 -4.277 1.00 98.75 168 LEU A N 1
ATOM 1306 C CA . LEU A 1 168 ? -9.187 -2.702 -4.722 1.00 98.75 168 LEU A CA 1
ATOM 1307 C C . LEU A 1 168 ? -10.141 -2.944 -3.547 1.00 98.75 168 LEU A C 1
ATOM 1309 O O . LEU A 1 168 ? -11.285 -2.512 -3.626 1.00 98.75 168 LEU A O 1
ATOM 1313 N N . ASN A 1 169 ? -9.667 -3.511 -2.432 1.00 98.50 169 ASN A N 1
ATOM 1314 C CA . ASN A 1 169 ? -10.479 -3.687 -1.220 1.00 98.50 169 ASN A CA 1
ATOM 1315 C C . ASN A 1 169 ? -11.051 -2.350 -0.721 1.00 98.50 169 ASN A C 1
ATOM 1317 O O . ASN A 1 169 ? -12.204 -2.279 -0.293 1.00 98.50 169 ASN A O 1
ATOM 1321 N N . TYR A 1 170 ? -10.257 -1.275 -0.789 1.00 98.56 170 TYR A N 1
ATOM 1322 C CA . TYR A 1 170 ? -10.703 0.057 -0.392 1.00 98.56 170 TYR A CA 1
ATOM 1323 C C . TYR A 1 170 ? -11.763 0.633 -1.341 1.00 98.56 170 TYR A C 1
ATOM 1325 O O . TYR A 1 170 ? -12.771 1.156 -0.875 1.00 98.56 170 TYR A O 1
ATOM 1333 N N . VAL A 1 171 ? -11.581 0.503 -2.657 1.00 98.25 171 VAL A N 1
ATOM 1334 C CA . VAL A 1 171 ? -12.565 0.958 -3.657 1.00 98.25 171 VAL A CA 1
ATOM 1335 C C . VAL A 1 171 ? -13.846 0.121 -3.616 1.00 98.25 171 VAL A C 1
ATOM 1337 O O . VAL A 1 171 ? -14.932 0.663 -3.790 1.00 98.25 171 VAL A O 1
ATOM 1340 N N . GLU A 1 172 ? -13.762 -1.176 -3.326 1.00 97.44 172 GLU A N 1
ATOM 1341 C CA . GLU A 1 172 ? -14.946 -2.014 -3.103 1.00 97.44 172 GLU A CA 1
ATOM 1342 C C . GLU A 1 172 ? -15.741 -1.564 -1.867 1.00 97.44 172 GLU A C 1
ATOM 1344 O O . GLU A 1 172 ? -16.972 -1.637 -1.863 1.00 97.44 172 GLU A O 1
ATOM 1349 N N . ALA A 1 173 ? -15.052 -1.074 -0.831 1.00 97.38 173 ALA A N 1
ATOM 1350 C CA . ALA A 1 173 ? -15.672 -0.507 0.363 1.00 97.38 173 ALA A CA 1
ATOM 1351 C C . ALA A 1 173 ? -16.204 0.927 0.153 1.00 97.38 173 ALA A C 1
ATOM 1353 O O . ALA A 1 173 ? -17.196 1.298 0.780 1.00 97.38 173 ALA A O 1
ATOM 1354 N N . GLU A 1 174 ? -15.578 1.708 -0.735 1.00 97.06 174 GLU A N 1
ATOM 1355 C CA . GLU A 1 174 ? -15.922 3.098 -1.078 1.00 97.06 174 GLU A CA 1
ATOM 1356 C C . GLU A 1 174 ? -16.005 3.285 -2.610 1.00 97.06 174 GLU A C 1
ATOM 1358 O O . GLU A 1 174 ? -15.084 3.832 -3.230 1.00 97.06 174 GLU A O 1
ATOM 1363 N N . PRO A 1 175 ? -17.097 2.841 -3.266 1.00 96.75 175 PRO A N 1
ATOM 1364 C CA . PRO A 1 175 ? -17.190 2.865 -4.730 1.00 96.75 175 PRO A CA 1
ATOM 1365 C C . PRO A 1 175 ? -17.087 4.263 -5.361 1.00 96.75 175 PRO A C 1
ATOM 1367 O O . PRO A 1 175 ? -16.696 4.402 -6.517 1.00 96.75 175 PRO A O 1
ATOM 1370 N N . ASP A 1 176 ? -17.385 5.331 -4.614 1.00 97.56 176 ASP A N 1
ATOM 1371 C CA . ASP A 1 176 ? -17.203 6.718 -5.063 1.00 97.56 176 ASP A CA 1
ATOM 1372 C C . ASP A 1 176 ? -15.724 7.087 -5.289 1.00 97.56 176 ASP A C 1
ATOM 1374 O O . ASP A 1 176 ? -15.419 8.054 -5.994 1.00 97.56 176 ASP A O 1
ATOM 1378 N N . LYS A 1 177 ? -14.794 6.300 -4.736 1.00 97.81 177 LYS A N 1
ATOM 1379 C CA . LYS A 1 177 ? -13.346 6.466 -4.901 1.00 97.81 177 LYS A CA 1
ATOM 1380 C C . LYS A 1 177 ? -12.790 5.781 -6.144 1.00 97.81 177 LYS A C 1
ATOM 1382 O O . LYS A 1 177 ? -11.633 6.035 -6.475 1.00 97.81 177 LYS A O 1
ATOM 1387 N N . GLU A 1 178 ? -13.576 4.974 -6.859 1.00 97.88 178 GLU A N 1
ATOM 1388 C CA . GLU A 1 178 ? -13.115 4.251 -8.053 1.00 97.88 178 GLU A CA 1
ATOM 1389 C C . GLU A 1 178 ? -12.494 5.203 -9.078 1.00 97.88 178 GLU A C 1
ATOM 1391 O O . GLU A 1 178 ? -11.358 5.008 -9.503 1.00 97.88 178 GLU A O 1
ATOM 1396 N N . ALA A 1 179 ? -13.183 6.302 -9.403 1.00 98.38 179 ALA A N 1
ATOM 1397 C CA . ALA A 1 179 ? -12.675 7.285 -10.356 1.00 98.38 179 ALA A CA 1
ATOM 1398 C C . ALA A 1 179 ? -11.328 7.884 -9.912 1.00 98.38 179 ALA A C 1
ATOM 1400 O O . ALA A 1 179 ? -10.435 8.061 -10.739 1.00 98.38 179 ALA A O 1
ATOM 1401 N N . LYS A 1 180 ? -11.162 8.142 -8.605 1.00 98.44 180 LYS A N 1
ATOM 1402 C CA . LYS A 1 180 ? -9.933 8.702 -8.020 1.00 98.44 180 LYS A CA 1
ATOM 1403 C C . LYS A 1 180 ? -8.746 7.746 -8.150 1.00 98.44 180 LYS A C 1
ATOM 1405 O O . LYS A 1 180 ? -7.636 8.212 -8.375 1.00 98.44 180 LYS A O 1
ATOM 1410 N N . TYR A 1 181 ? -8.970 6.441 -7.999 1.00 98.56 181 TYR A N 1
ATOM 1411 C CA . TYR A 1 181 ? -7.900 5.435 -7.990 1.00 98.56 181 TYR A CA 1
ATOM 1412 C C . TYR A 1 181 ? -7.811 4.598 -9.272 1.00 98.56 181 TYR A C 1
ATOM 1414 O O . TYR A 1 181 ? -6.940 3.739 -9.381 1.00 98.56 181 TYR A O 1
ATOM 1422 N N . SER A 1 182 ? -8.663 4.869 -10.260 1.00 98.19 182 SER A N 1
ATOM 1423 C CA . SER A 1 182 ? -8.705 4.142 -11.533 1.00 98.19 182 SER A CA 1
ATOM 1424 C C . SER A 1 182 ? -7.353 4.104 -12.250 1.00 98.19 182 SER A C 1
ATOM 1426 O O . SER A 1 182 ? -6.947 3.045 -12.719 1.00 98.19 182 SER A O 1
ATOM 1428 N N . GLU A 1 183 ? -6.619 5.221 -12.275 1.00 97.31 183 GLU A N 1
ATOM 1429 C CA . GLU A 1 183 ? -5.307 5.291 -12.922 1.00 97.31 183 GLU A CA 1
ATOM 1430 C C . GLU A 1 183 ? -4.284 4.382 -12.231 1.00 97.31 183 GLU A C 1
ATOM 1432 O O . GLU A 1 183 ? -3.681 3.536 -12.882 1.00 97.31 183 GLU A O 1
ATOM 1437 N N . ILE A 1 184 ? -4.107 4.486 -10.909 1.00 98.06 184 ILE A N 1
ATOM 1438 C CA . ILE A 1 184 ? -3.133 3.639 -10.203 1.00 98.06 184 ILE A CA 1
ATOM 1439 C C . ILE A 1 184 ? -3.505 2.150 -10.290 1.00 98.06 184 ILE A C 1
ATOM 1441 O O . ILE A 1 184 ? -2.617 1.309 -10.436 1.00 98.06 184 ILE A O 1
ATOM 1445 N N . ILE A 1 185 ? -4.804 1.824 -10.274 1.00 98.50 185 ILE A N 1
ATOM 1446 C CA . ILE A 1 185 ? -5.308 0.460 -10.485 1.00 98.50 185 ILE A CA 1
ATOM 1447 C C . ILE A 1 185 ? -4.911 -0.045 -11.877 1.00 98.50 185 ILE A C 1
ATOM 1449 O O . ILE A 1 185 ? -4.350 -1.138 -11.984 1.00 98.50 185 ILE A O 1
ATOM 1453 N N . ASP A 1 186 ? -5.150 0.742 -12.927 1.00 97.56 186 ASP A N 1
ATOM 1454 C CA . ASP A 1 186 ? -4.786 0.410 -14.310 1.00 97.56 186 ASP A CA 1
ATOM 1455 C C . ASP A 1 186 ? -3.271 0.204 -14.463 1.00 97.56 186 ASP A C 1
ATOM 1457 O O . ASP A 1 186 ? -2.813 -0.825 -14.972 1.00 97.56 186 ASP A O 1
ATOM 1461 N N . LYS A 1 187 ? -2.468 1.134 -13.935 1.00 97.38 187 LYS A N 1
ATOM 1462 C CA . LYS A 1 187 ? -1.006 1.103 -14.068 1.00 97.38 187 LYS A CA 1
ATOM 1463 C C . LYS A 1 187 ? -0.365 -0.044 -13.298 1.00 97.38 187 LYS A C 1
ATOM 1465 O O . LYS A 1 187 ? 0.562 -0.671 -13.814 1.00 97.38 187 LYS A O 1
ATOM 1470 N N . TYR A 1 188 ? -0.853 -0.361 -12.101 1.00 97.56 188 TYR A N 1
ATOM 1471 C CA . TYR A 1 188 ? -0.382 -1.528 -11.350 1.00 97.56 188 TYR A CA 1
ATOM 1472 C C . TYR A 1 188 ? -0.841 -2.839 -11.988 1.00 97.56 188 TYR A C 1
ATOM 1474 O O . TYR A 1 188 ? -0.053 -3.783 -12.064 1.00 97.56 188 TYR A O 1
ATOM 1482 N N . SER A 1 189 ? -2.067 -2.896 -12.512 1.00 96.56 189 SER A N 1
ATOM 1483 C CA . SER A 1 189 ? -2.563 -4.074 -13.237 1.00 96.56 189 SER A CA 1
ATOM 1484 C C . SER A 1 189 ? -1.720 -4.353 -14.482 1.00 96.56 189 SER A C 1
ATOM 1486 O O . SER A 1 189 ? -1.272 -5.483 -14.689 1.00 96.56 189 SER A O 1
ATOM 1488 N N . THR A 1 190 ? -1.416 -3.312 -15.261 1.00 94.94 190 THR A N 1
ATOM 1489 C CA . THR A 1 190 ? -0.573 -3.403 -16.462 1.00 94.94 190 THR A CA 1
ATOM 1490 C C . THR A 1 190 ? 0.835 -3.892 -16.125 1.00 94.94 190 THR A C 1
ATOM 1492 O O . THR A 1 190 ? 1.366 -4.755 -16.827 1.00 94.94 190 THR A O 1
ATOM 1495 N N . TYR A 1 191 ? 1.425 -3.441 -15.011 1.00 93.94 191 TYR A N 1
ATOM 1496 C CA . TYR A 1 191 ? 2.714 -3.959 -14.543 1.00 93.94 191 TYR A CA 1
ATOM 1497 C C . TYR A 1 191 ? 2.669 -5.464 -14.235 1.00 93.94 191 TYR A C 1
ATOM 1499 O O . TYR A 1 191 ? 3.551 -6.204 -14.672 1.00 93.94 191 TYR A O 1
ATOM 1507 N N . LEU A 1 192 ? 1.641 -5.938 -13.519 1.00 93.69 192 LEU A N 1
ATOM 1508 C CA . LEU A 1 192 ? 1.506 -7.361 -13.178 1.00 93.69 192 LEU A CA 1
ATOM 1509 C C . LEU A 1 192 ? 1.305 -8.239 -14.419 1.00 93.69 192 LEU A C 1
ATOM 1511 O O . LEU A 1 192 ? 1.875 -9.329 -14.497 1.00 93.69 192 LEU A O 1
ATOM 1515 N N . ILE A 1 193 ? 0.528 -7.762 -15.395 1.00 92.19 193 ILE A N 1
ATOM 1516 C CA . ILE A 1 193 ? 0.337 -8.446 -16.681 1.00 92.19 193 ILE A CA 1
ATOM 1517 C C . ILE A 1 193 ? 1.662 -8.501 -17.447 1.00 92.19 193 ILE A C 1
ATOM 1519 O O . ILE A 1 193 ? 2.049 -9.572 -17.910 1.00 92.19 193 ILE A O 1
ATOM 1523 N N . SER A 1 194 ? 2.391 -7.384 -17.497 1.00 89.81 194 SER A N 1
ATOM 1524 C CA . SER A 1 194 ? 3.692 -7.285 -18.173 1.00 89.81 194 SER A CA 1
ATOM 1525 C C . SER A 1 194 ? 4.778 -8.136 -17.508 1.00 89.81 194 SER A C 1
ATOM 1527 O O . SER A 1 194 ? 5.756 -8.504 -18.146 1.00 89.81 194 SER A O 1
ATOM 1529 N N . ALA A 1 195 ? 4.634 -8.461 -16.222 1.00 90.50 195 ALA A N 1
ATOM 1530 C CA . ALA A 1 195 ? 5.576 -9.319 -15.511 1.00 90.50 195 ALA A CA 1
ATOM 1531 C C . ALA A 1 195 ? 5.375 -10.815 -15.802 1.00 90.50 195 ALA A C 1
ATOM 1533 O O . ALA A 1 195 ? 6.206 -11.632 -15.400 1.00 90.50 195 ALA A O 1
ATOM 1534 N N . LYS A 1 196 ? 4.273 -11.212 -16.443 1.00 89.62 196 LYS A N 1
ATOM 1535 C CA . LYS A 1 196 ? 3.939 -12.615 -16.701 1.00 89.62 196 LYS A CA 1
ATOM 1536 C C . LYS A 1 196 ? 4.789 -13.175 -17.847 1.00 89.62 196 LYS A C 1
ATOM 1538 O O . LYS A 1 196 ? 4.790 -12.607 -18.934 1.00 89.62 196 LYS A O 1
ATOM 1543 N N . PHE A 1 197 ? 5.430 -14.336 -17.669 1.00 83.69 197 PHE A N 1
ATOM 1544 C CA . PHE A 1 197 ? 6.033 -15.023 -18.822 1.00 83.69 197 PHE A CA 1
ATOM 1545 C C . PHE A 1 197 ? 4.976 -15.777 -19.631 1.00 83.69 197 PHE A C 1
ATOM 1547 O O . PHE A 1 197 ? 3.943 -16.198 -19.106 1.00 83.69 197 PHE A O 1
ATOM 1554 N N . LYS A 1 198 ? 5.273 -16.016 -20.913 1.00 79.38 198 LYS A N 1
ATOM 1555 C CA . LYS A 1 198 ? 4.363 -16.655 -21.876 1.00 79.38 198 LYS A CA 1
ATOM 1556 C C . LYS A 1 198 ? 3.741 -17.955 -21.359 1.00 79.38 198 LYS A C 1
ATOM 1558 O O . LYS A 1 198 ? 2.527 -18.116 -21.428 1.00 79.38 198 LYS A O 1
ATOM 1563 N N . ASP A 1 199 ? 4.571 -18.824 -20.780 1.00 82.94 199 ASP A N 1
ATOM 1564 C CA . ASP A 1 199 ? 4.182 -20.198 -20.445 1.00 82.94 199 ASP A CA 1
ATOM 1565 C C . ASP A 1 199 ? 4.303 -20.538 -18.947 1.00 82.94 199 ASP A C 1
ATOM 1567 O O . ASP A 1 199 ? 4.006 -21.663 -18.544 1.00 82.94 199 ASP A O 1
ATOM 1571 N N . ARG A 1 200 ? 4.754 -19.605 -18.093 1.00 80.00 200 ARG A N 1
ATOM 1572 C CA . ARG A 1 200 ? 4.937 -19.869 -16.653 1.00 80.00 200 ARG A CA 1
ATOM 1573 C C . ARG A 1 200 ? 5.050 -18.603 -15.815 1.00 80.00 200 ARG A C 1
ATOM 1575 O O . ARG A 1 200 ? 5.689 -17.659 -16.238 1.00 80.00 200 ARG A O 1
ATOM 1582 N N . GLY A 1 201 ? 4.573 -18.658 -14.574 1.00 86.25 201 GLY A N 1
ATOM 1583 C CA . GLY A 1 201 ? 4.963 -17.747 -13.491 1.00 86.25 201 GLY A CA 1
ATOM 1584 C C . GLY A 1 201 ? 5.019 -16.249 -13.829 1.00 86.25 201 GLY A C 1
ATOM 1585 O O . GLY A 1 201 ? 4.329 -15.752 -14.716 1.00 86.25 201 GLY A O 1
ATOM 1586 N N . PHE A 1 202 ? 5.848 -15.537 -13.069 1.00 90.12 202 PHE A N 1
ATOM 1587 C CA . PHE A 1 202 ? 6.055 -14.098 -13.189 1.00 90.12 202 PHE A CA 1
ATOM 1588 C C . PHE A 1 202 ? 7.531 -13.770 -12.967 1.00 90.12 202 PHE A C 1
ATOM 1590 O O . PHE A 1 202 ? 8.199 -14.412 -12.148 1.00 90.12 202 PHE A O 1
ATOM 1597 N N . SER A 1 203 ? 8.029 -12.739 -13.642 1.00 87.75 203 SER A N 1
ATOM 1598 C CA . SER A 1 203 ? 9.285 -12.106 -13.273 1.00 87.75 203 SER A CA 1
ATOM 1599 C C . SER A 1 203 ? 9.094 -11.370 -11.953 1.00 87.75 203 SER A C 1
ATOM 1601 O O . SER A 1 203 ? 8.337 -10.408 -11.856 1.00 87.75 203 SER A O 1
ATOM 1603 N N . ASN A 1 204 ? 9.827 -11.787 -10.926 1.00 81.44 204 ASN A N 1
ATOM 1604 C CA . ASN A 1 204 ? 9.821 -11.105 -9.634 1.00 81.44 204 ASN A CA 1
ATOM 1605 C C . ASN A 1 204 ? 10.699 -9.841 -9.608 1.00 81.44 204 ASN A C 1
ATOM 1607 O O . ASN A 1 204 ? 10.833 -9.217 -8.555 1.00 81.44 204 ASN A O 1
ATOM 1611 N N . LYS A 1 205 ? 11.346 -9.491 -10.729 1.00 80.25 205 LYS A N 1
ATOM 1612 C CA . LYS A 1 205 ? 12.261 -8.351 -10.831 1.00 80.25 205 LYS A CA 1
ATOM 1613 C C . LYS A 1 205 ? 12.008 -7.566 -12.109 1.00 80.25 205 LYS A C 1
ATOM 1615 O O . LYS A 1 205 ? 12.069 -8.110 -13.213 1.00 80.25 205 LYS A O 1
ATOM 1620 N N . TYR A 1 206 ? 11.830 -6.270 -11.925 1.00 89.56 206 TYR A N 1
ATOM 1621 C CA . TYR A 1 206 ? 11.861 -5.274 -12.980 1.00 89.56 206 TYR A CA 1
ATOM 1622 C C . TYR A 1 206 ? 12.896 -4.216 -12.614 1.00 89.56 206 TYR A C 1
ATOM 1624 O O . TYR A 1 206 ? 12.972 -3.822 -11.450 1.00 89.56 206 TYR A O 1
ATOM 1632 N N . ASN A 1 207 ? 13.694 -3.766 -13.576 1.00 91.12 207 ASN A N 1
ATOM 1633 C CA . ASN A 1 207 ? 14.574 -2.618 -13.397 1.00 91.12 207 ASN A CA 1
ATOM 1634 C C . ASN A 1 207 ? 14.141 -1.522 -14.371 1.00 91.12 207 ASN A C 1
ATOM 1636 O O . ASN A 1 207 ? 14.057 -1.749 -15.577 1.00 91.12 207 ASN A O 1
ATOM 1640 N N . LEU A 1 208 ? 13.875 -0.327 -13.850 1.00 89.12 208 LEU A N 1
ATOM 1641 C CA . LEU A 1 208 ? 13.590 0.856 -14.657 1.00 89.12 208 LEU A CA 1
ATOM 1642 C C . LEU A 1 208 ? 14.744 1.092 -15.643 1.00 89.12 208 LEU A C 1
ATOM 1644 O O . LEU A 1 208 ? 15.902 1.156 -15.233 1.00 89.12 208 LEU A O 1
ATOM 1648 N N . GLY A 1 209 ? 14.416 1.211 -16.931 1.00 85.94 209 GLY A N 1
ATOM 1649 C CA . GLY A 1 209 ? 15.376 1.378 -18.027 1.00 85.94 209 GLY A CA 1
ATOM 1650 C C . GLY A 1 209 ? 15.865 0.068 -18.653 1.00 85.94 209 GLY A C 1
ATOM 1651 O O . GLY A 1 209 ? 16.016 0.015 -19.869 1.00 85.94 209 GLY A O 1
ATOM 1652 N N . ASP A 1 210 ? 16.039 -0.995 -17.862 1.00 87.06 210 ASP A N 1
ATOM 1653 C CA . ASP A 1 210 ? 16.546 -2.286 -18.362 1.00 87.06 210 ASP A CA 1
ATOM 1654 C C . ASP A 1 210 ? 15.434 -3.305 -18.658 1.00 87.06 210 ASP A C 1
ATOM 1656 O O . ASP A 1 210 ? 15.656 -4.290 -19.361 1.00 87.06 210 ASP A O 1
ATOM 1660 N N . GLY A 1 211 ? 14.236 -3.091 -18.112 1.00 87.12 211 GLY A N 1
ATOM 1661 C CA . GLY A 1 211 ? 13.090 -3.969 -18.299 1.00 87.12 211 GLY A CA 1
ATOM 1662 C C . GLY A 1 211 ? 13.024 -5.139 -17.309 1.00 87.12 211 GLY A C 1
ATOM 1663 O O . GLY A 1 211 ? 13.614 -5.129 -16.222 1.00 87.12 211 GLY A O 1
ATOM 1664 N N . PHE A 1 212 ? 12.260 -6.167 -17.685 1.00 84.94 212 PHE A N 1
ATOM 1665 C CA . PHE A 1 212 ? 12.273 -7.459 -16.994 1.00 84.94 212 PHE A CA 1
ATOM 1666 C C . PHE A 1 212 ? 13.566 -8.216 -17.347 1.00 84.94 212 PHE A C 1
ATOM 1668 O O . PHE A 1 212 ? 14.173 -7.972 -18.387 1.00 84.94 212 PHE A O 1
ATOM 1675 N N . GLY A 1 213 ? 14.028 -9.113 -16.468 1.00 70.00 213 GLY A N 1
ATOM 1676 C CA . GLY A 1 213 ? 15.250 -9.893 -16.712 1.00 70.00 213 GLY A CA 1
ATOM 1677 C C . GLY A 1 213 ? 15.215 -10.681 -18.033 1.00 70.00 213 GLY A C 1
ATOM 1678 O O . GLY A 1 213 ? 14.147 -10.981 -18.545 1.00 70.00 213 GLY A O 1
ATOM 1679 N N . LYS A 1 214 ? 16.395 -11.048 -18.561 1.00 60.88 214 LYS A N 1
ATOM 1680 C CA . LYS A 1 214 ? 16.624 -11.638 -19.905 1.00 60.88 214 LYS A CA 1
ATOM 1681 C C . LYS A 1 214 ? 15.944 -12.990 -20.214 1.00 60.88 214 LYS A C 1
ATOM 1683 O O . LYS A 1 214 ? 16.234 -13.573 -21.253 1.00 60.88 214 LYS A O 1
ATOM 1688 N N . GLU A 1 215 ? 15.076 -13.507 -19.352 1.00 55.94 215 GLU A N 1
ATOM 1689 C CA . GLU A 1 215 ? 14.159 -14.580 -19.745 1.00 55.94 215 GLU A CA 1
ATOM 1690 C C . GLU A 1 215 ? 12.879 -13.896 -20.221 1.00 55.94 215 GLU A C 1
ATOM 1692 O O . GLU A 1 215 ? 12.207 -13.234 -19.447 1.00 55.94 215 GLU A O 1
ATOM 1697 N N . GLU A 1 216 ? 12.628 -13.946 -21.524 1.00 47.47 216 GLU A N 1
ATOM 1698 C CA . GLU A 1 216 ? 11.705 -13.066 -22.241 1.00 47.47 216 GLU A CA 1
ATOM 1699 C C . GLU A 1 216 ? 10.294 -13.015 -21.626 1.00 4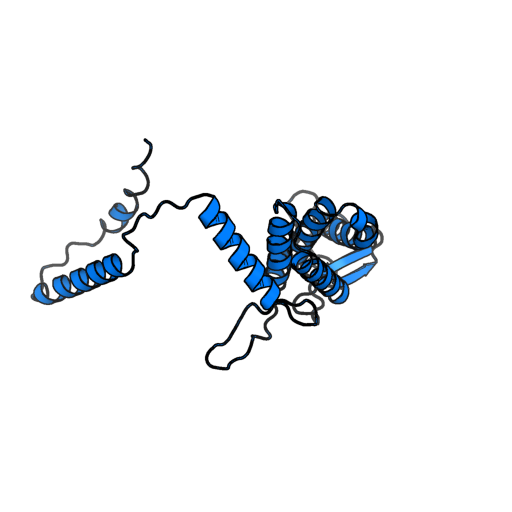7.47 216 GLU A C 1
ATOM 1701 O O . GLU A 1 216 ? 9.563 -14.010 -21.582 1.00 47.47 216 GLU A O 1
ATOM 1706 N N . SER A 1 217 ? 9.894 -11.816 -21.189 1.00 48.66 217 SER A N 1
ATOM 1707 C CA . SER A 1 217 ? 8.480 -11.443 -21.164 1.00 48.66 217 SER A CA 1
ATOM 1708 C C . SER A 1 217 ? 7.985 -11.427 -22.617 1.00 48.66 217 SER A C 1
ATOM 1710 O O . SER A 1 217 ? 8.665 -10.852 -23.466 1.00 48.66 217 SER A O 1
ATOM 1712 N N . PRO A 1 218 ? 6.838 -12.048 -22.939 1.00 46.66 218 PRO A N 1
ATOM 1713 C CA . PRO A 1 218 ? 6.232 -11.961 -24.267 1.00 46.66 218 PRO A CA 1
ATOM 1714 C C . PRO A 1 218 ? 5.633 -10.573 -24.570 1.00 46.66 218 PRO A C 1
ATOM 1716 O O . PRO A 1 218 ? 5.089 -10.412 -25.661 1.00 46.66 218 PRO A O 1
ATOM 1719 N N . PHE A 1 219 ? 5.711 -9.644 -23.605 1.00 46.28 219 PHE A N 1
ATOM 1720 C CA . PHE A 1 219 ? 5.328 -8.230 -23.663 1.00 46.28 219 PHE A CA 1
ATOM 1721 C C . PHE A 1 219 ? 6.548 -7.334 -23.368 1.00 46.28 219 PHE A C 1
ATOM 1723 O O . PHE A 1 219 ? 7.169 -7.510 -22.282 1.00 46.28 219 PHE A O 1
#

Sequence (219 aa):
MKSLTTFVLFIYLLAQVPPVEASETDNVVIPQLTAVVEYLEHMLPTSSNELTADKLRNIVTDGADWIVAAQEESGHFGYEYHPFEGTYSSDEGMVRQAGTLFALSEVYQHQTKQNPTYAKTIEKAISYFENISGKSEKEDGDFWCIKNNGKSSRCDLGSVALALIGILNYVEAEPDKEAKYSEIIDKYSTYLISAKFKDRGFSNKYNLGDGFGKEESPF

Foldseek 3Di:
DDDDDPVVVVVVVVVPDPDDDDDPPVVPPVVVVVVVVVVVVVVPPPPPPDCDPVNVLVVLVVVLVVQLVQADPQLFGQDAADVVVRDGDLQCPLLVLLLSLLSLLLNQLPDPDHDVSSVVSSVSNLNNQVQLWDWDQDPVGIATFHARSSPFLKGFLSNLVSNLNSVVSNCSSVVVCCVVCVVNNVRSVVVQLQQDAPPDDGQRIAGHPVGGPPPDRPD

pLDDT: mean 82.08, std 18.55, range [36.38, 98.81]

Radius of gyration: 24.81 Å; chains: 1; bounding box: 48×58×65 Å

Secondary structure (DSSP, 8-state):
----SSTTTTTGGGTTS------TTHHHHHHHHHHHHHHHHHHS--------HHHHHHHHHHHHHHHHHTB-TTS-B---EETTTTEE-----HHHHHHHHHHHHHHHHT-SS--HHHHHHHHHHHHHHHHHEEEEEETTEEEEEEBTTTT-SEEEHHHHHHHHHHHHHHHHH-GGGHHHHHHHHHHHHHHHHHTB-SSS-B-SEEETTTEE-SS----